Protein AF-A0A1M7UGS5-F1 (afdb_monomer_lite)

Radius of gyration: 29.12 Å; chains: 1; bounding box: 103×41×83 Å

Structure (mmCIF, N/CA/C/O backbone):
data_AF-A0A1M7UGS5-F1
#
_entry.id   AF-A0A1M7UGS5-F1
#
loop_
_atom_site.group_PDB
_atom_site.id
_atom_site.type_symbol
_atom_site.label_atom_id
_atom_site.label_alt_id
_atom_site.label_comp_id
_atom_site.label_asym_id
_atom_site.label_entity_id
_atom_site.label_seq_id
_atom_site.pdbx_PDB_ins_code
_atom_site.Cartn_x
_atom_site.Cartn_y
_atom_site.Cartn_z
_atom_site.occupancy
_atom_site.B_iso_or_equiv
_atom_site.auth_seq_id
_atom_site.auth_comp_id
_atom_site.auth_asym_id
_atom_site.auth_atom_id
_atom_site.pdbx_PDB_model_num
ATOM 1 N N . MET A 1 1 ? 68.287 21.663 -36.617 1.00 35.97 1 MET A N 1
ATOM 2 C CA . MET A 1 1 ? 67.373 22.695 -37.154 1.00 35.97 1 MET A CA 1
ATOM 3 C C . MET A 1 1 ? 66.455 21.992 -38.147 1.00 35.97 1 MET A C 1
ATOM 5 O O . MET A 1 1 ? 66.968 21.295 -39.010 1.00 35.97 1 MET A O 1
ATOM 9 N N . ARG A 1 2 ? 65.144 21.992 -37.873 1.00 36.09 2 ARG A N 1
ATOM 10 C CA . ARG A 1 2 ? 64.141 21.031 -38.378 1.00 36.09 2 ARG A CA 1
ATOM 11 C C . ARG A 1 2 ? 63.799 21.204 -39.863 1.00 36.09 2 ARG A C 1
ATOM 13 O O . ARG A 1 2 ? 63.823 22.311 -40.386 1.00 36.09 2 ARG A O 1
ATOM 20 N N . VAL A 1 3 ? 63.435 20.075 -40.469 1.00 32.16 3 VAL A N 1
ATOM 21 C CA . VAL A 1 3 ? 62.983 19.877 -41.852 1.00 32.16 3 VAL A CA 1
ATOM 22 C C . VAL A 1 3 ? 61.480 19.541 -41.843 1.00 32.16 3 VAL A C 1
ATOM 24 O O . VAL A 1 3 ? 60.997 18.960 -40.873 1.00 32.16 3 VAL A O 1
ATOM 27 N N . TRP A 1 4 ? 60.827 19.850 -42.968 1.00 38.66 4 TRP A N 1
ATOM 28 C CA . TRP A 1 4 ? 59.511 19.431 -43.482 1.00 38.66 4 TRP A CA 1
ATOM 29 C C . TRP A 1 4 ? 58.307 20.359 -43.251 1.00 38.66 4 TRP A C 1
ATOM 31 O O . TRP A 1 4 ? 57.683 20.419 -42.197 1.00 38.66 4 TRP A O 1
ATOM 41 N N . LEU A 1 5 ? 58.007 21.055 -44.352 1.00 30.53 5 LEU A N 1
ATOM 42 C CA . LEU A 1 5 ? 56.876 21.907 -44.685 1.00 30.53 5 LEU A CA 1
ATOM 43 C C . LEU A 1 5 ? 55.842 21.027 -45.410 1.00 30.53 5 LEU A C 1
ATOM 45 O O . LEU A 1 5 ? 56.188 20.417 -46.421 1.00 30.53 5 LEU A O 1
ATOM 49 N N . THR A 1 6 ? 54.603 20.949 -44.916 1.00 37.19 6 THR A N 1
ATOM 50 C CA . THR A 1 6 ? 53.503 20.268 -45.624 1.00 37.19 6 THR A CA 1
ATOM 51 C C . THR A 1 6 ? 52.467 21.300 -46.054 1.00 37.19 6 THR A C 1
ATOM 53 O O . THR A 1 6 ? 52.059 22.155 -45.270 1.00 37.19 6 THR A O 1
ATOM 56 N N . LEU A 1 7 ? 52.132 21.227 -47.339 1.00 30.08 7 LEU A N 1
ATOM 57 C CA . LEU A 1 7 ? 51.309 22.135 -48.127 1.00 30.08 7 LEU A CA 1
ATOM 58 C C . LEU A 1 7 ? 49.845 22.168 -47.654 1.00 30.08 7 LEU A C 1
ATOM 60 O O . LEU A 1 7 ? 49.205 21.128 -47.521 1.00 30.08 7 LEU A O 1
ATOM 64 N N . PHE A 1 8 ? 49.310 23.379 -47.508 1.00 31.73 8 PHE A N 1
ATOM 65 C CA . PHE A 1 8 ? 47.881 23.688 -47.537 1.00 31.73 8 PHE A CA 1
ATOM 66 C C . PHE A 1 8 ? 47.417 23.739 -49.001 1.00 31.73 8 PHE A C 1
ATOM 68 O O . PHE A 1 8 ? 47.972 24.514 -49.780 1.00 31.73 8 PHE A O 1
ATOM 75 N N . LEU A 1 9 ? 46.372 22.993 -49.369 1.00 26.53 9 LEU A N 1
ATOM 76 C CA . LEU A 1 9 ? 45.517 23.378 -50.493 1.00 26.53 9 LEU A CA 1
ATOM 77 C C . LEU A 1 9 ? 44.064 22.973 -50.225 1.00 26.53 9 LEU A C 1
ATOM 79 O O . LEU A 1 9 ? 43.695 21.803 -50.208 1.00 26.53 9 LEU A O 1
ATOM 83 N N . THR A 1 10 ? 43.266 24.004 -49.998 1.00 32.34 10 THR A N 1
ATOM 84 C CA . THR A 1 10 ? 41.811 24.048 -49.952 1.00 32.34 10 THR A CA 1
ATOM 85 C C . THR A 1 10 ? 41.226 23.736 -51.330 1.00 32.34 10 THR A C 1
ATOM 87 O O . THR A 1 10 ? 41.589 24.390 -52.306 1.00 32.34 10 THR A O 1
ATOM 90 N N . LEU A 1 11 ? 40.243 22.833 -51.404 1.00 27.19 11 LEU A N 1
ATOM 91 C CA . LEU A 1 11 ? 39.216 22.897 -52.442 1.00 27.19 11 LEU A CA 1
ATOM 92 C C . LEU A 1 11 ? 37.829 22.706 -51.821 1.00 27.19 11 LEU A C 1
ATOM 94 O O . LEU A 1 11 ? 37.540 21.708 -51.167 1.00 27.19 11 LEU A O 1
ATOM 98 N N . PHE A 1 12 ? 37.007 23.728 -52.036 1.00 31.53 12 PHE A N 1
ATOM 99 C CA . PHE A 1 12 ? 35.582 23.806 -51.756 1.00 31.53 12 PHE A CA 1
ATOM 100 C C . PHE A 1 12 ? 34.799 22.740 -52.536 1.00 31.53 12 PHE A C 1
ATOM 102 O O . PHE A 1 12 ? 34.887 22.693 -53.760 1.00 31.53 12 PHE A O 1
ATOM 109 N N . LEU A 1 13 ? 33.936 22.001 -51.838 1.00 30.27 13 LEU A N 1
ATOM 110 C CA . LEU A 1 13 ? 32.662 21.500 -52.360 1.00 30.27 13 LEU A CA 1
ATOM 111 C C . LEU A 1 13 ? 31.601 21.756 -51.282 1.00 30.27 13 LEU A C 1
ATOM 113 O O . LEU A 1 13 ? 31.477 21.019 -50.308 1.00 30.27 13 LEU A O 1
ATOM 117 N N . CYS A 1 14 ? 30.877 22.864 -51.438 1.00 33.75 14 CYS A N 1
ATOM 118 C CA . CYS A 1 14 ? 29.605 23.086 -50.762 1.00 33.75 14 CYS A CA 1
ATOM 119 C C . CYS A 1 14 ? 28.483 22.339 -51.495 1.00 33.75 14 CYS A C 1
ATOM 121 O O . CYS A 1 14 ? 28.562 22.109 -52.699 1.00 33.75 14 CYS A O 1
ATOM 123 N N . ALA A 1 15 ? 27.399 22.130 -50.748 1.00 35.03 15 ALA A N 1
ATOM 124 C CA . ALA A 1 15 ? 26.050 21.784 -51.194 1.00 35.03 15 ALA A CA 1
ATOM 125 C C . ALA A 1 15 ? 25.786 20.299 -51.467 1.00 35.03 15 ALA A C 1
ATOM 127 O O . ALA A 1 15 ? 25.582 19.843 -52.586 1.00 35.03 15 ALA A O 1
ATOM 128 N N . GLY A 1 16 ? 25.672 19.583 -50.355 1.00 28.98 16 GLY A N 1
ATOM 129 C CA . GLY A 1 16 ? 24.960 18.324 -50.252 1.00 28.98 16 GLY A CA 1
ATOM 130 C C . GLY A 1 16 ? 24.716 18.009 -48.786 1.00 28.98 16 GLY A C 1
ATOM 131 O O . GLY A 1 16 ? 25.157 16.971 -48.315 1.00 28.98 16 GLY A O 1
ATOM 132 N N . CYS A 1 17 ? 24.066 18.915 -48.042 1.00 33.31 17 CYS A N 1
ATOM 133 C CA . CYS A 1 17 ? 23.416 18.530 -46.792 1.00 33.31 17 CYS A CA 1
ATOM 134 C C . CYS A 1 17 ? 22.284 17.568 -47.168 1.00 33.31 17 CYS A C 1
ATOM 136 O O . CYS A 1 17 ? 21.127 17.963 -47.287 1.00 33.31 17 CYS A O 1
ATOM 138 N N . SER A 1 18 ? 22.622 16.306 -47.428 1.00 34.25 18 SER A N 1
ATOM 139 C CA . SER A 1 18 ? 21.673 15.228 -47.249 1.00 34.25 18 SER A CA 1
ATOM 140 C C . SER A 1 18 ? 21.280 15.306 -45.784 1.00 34.25 18 SER A C 1
ATOM 142 O O . SER A 1 18 ? 22.113 15.048 -44.912 1.00 34.25 18 SER A O 1
ATOM 144 N N . ASN A 1 19 ? 20.039 15.727 -45.527 1.00 35.12 19 ASN A N 1
ATOM 145 C CA . ASN A 1 19 ? 19.360 15.422 -44.276 1.00 35.12 19 ASN A CA 1
ATOM 146 C C . ASN A 1 19 ? 19.797 14.010 -43.868 1.00 35.12 19 ASN A C 1
ATOM 148 O O . ASN A 1 19 ? 19.685 13.120 -44.723 1.00 35.12 19 ASN A O 1
ATOM 152 N N . PRO A 1 20 ? 20.291 13.768 -42.637 1.00 41.91 20 PRO A N 1
ATOM 153 C CA . PRO A 1 20 ? 20.241 12.414 -42.123 1.00 41.91 20 PRO A CA 1
ATOM 154 C C . PRO A 1 20 ? 18.777 12.030 -42.282 1.00 41.91 20 PRO A C 1
ATOM 156 O O . PRO A 1 20 ? 17.896 12.672 -41.704 1.00 41.91 20 PRO A O 1
ATOM 159 N N . GLN A 1 21 ? 18.498 11.112 -43.213 1.00 33.91 21 GLN A N 1
ATOM 160 C CA . GLN A 1 21 ? 17.166 10.556 -43.305 1.00 33.91 21 GLN A CA 1
ATOM 161 C C . GLN A 1 21 ? 16.876 10.088 -41.895 1.00 33.91 21 GLN A C 1
ATOM 163 O O . GLN A 1 21 ? 17.685 9.347 -41.337 1.00 33.91 21 GLN A O 1
ATOM 168 N N . ILE A 1 22 ? 15.813 10.641 -41.311 1.00 39.97 22 ILE A N 1
ATOM 169 C CA . ILE A 1 22 ? 15.226 10.173 -40.067 1.00 39.97 22 ILE A CA 1
ATOM 170 C C . ILE A 1 22 ? 15.124 8.669 -40.273 1.00 39.97 22 ILE A C 1
ATOM 172 O O . ILE A 1 22 ? 14.330 8.210 -41.097 1.00 39.97 22 ILE A O 1
ATOM 176 N N . GLY A 1 23 ? 16.084 7.948 -39.689 1.00 38.50 23 GLY A N 1
ATOM 177 C CA . GLY A 1 23 ? 16.225 6.521 -39.890 1.00 38.50 23 GLY A CA 1
ATOM 178 C C . GLY A 1 23 ? 14.902 5.914 -39.481 1.00 38.50 23 GLY A C 1
ATOM 179 O O . GLY A 1 23 ? 14.303 6.390 -38.516 1.00 38.50 23 GLY A O 1
ATOM 180 N N . ASN A 1 24 ? 14.423 4.938 -40.252 1.00 40.56 24 ASN A N 1
ATOM 181 C CA . ASN A 1 24 ? 13.269 4.134 -39.869 1.00 40.56 24 ASN A CA 1
ATOM 182 C C . ASN A 1 24 ? 13.365 3.866 -38.365 1.00 40.56 24 ASN A C 1
ATOM 184 O O . ASN A 1 24 ? 14.339 3.247 -37.936 1.00 40.56 24 ASN A O 1
ATOM 188 N N . THR A 1 25 ? 12.425 4.415 -37.589 1.00 49.38 25 THR A N 1
ATOM 189 C CA . THR A 1 25 ? 12.368 4.225 -36.140 1.00 49.38 25 THR A CA 1
ATOM 190 C C . THR A 1 25 ? 12.469 2.731 -35.893 1.00 49.38 25 THR A C 1
ATOM 192 O O . THR A 1 25 ? 11.701 1.951 -36.469 1.00 49.38 25 THR A O 1
ATOM 195 N N . ALA A 1 26 ? 13.524 2.321 -35.191 1.00 60.03 26 ALA A N 1
ATOM 196 C CA . ALA A 1 26 ? 13.891 0.924 -35.070 1.00 60.03 26 ALA A CA 1
ATOM 197 C C . ALA A 1 26 ? 12.818 0.224 -34.236 1.00 60.03 26 ALA A C 1
ATOM 199 O O . ALA A 1 26 ? 12.821 0.271 -33.011 1.00 60.03 26 ALA A O 1
ATOM 200 N N . VAL A 1 27 ? 11.859 -0.396 -34.918 1.00 75.62 27 VAL A N 1
ATOM 201 C CA . VAL A 1 27 ? 10.827 -1.200 -34.271 1.00 75.62 27 VAL A CA 1
ATOM 202 C C . VAL A 1 27 ? 11.504 -2.442 -33.709 1.00 75.62 27 VAL A C 1
ATOM 204 O O . VAL A 1 27 ? 12.206 -3.138 -34.447 1.00 75.62 27 VAL A O 1
ATOM 207 N N . LEU A 1 28 ? 11.281 -2.732 -32.424 1.00 84.19 28 LEU A N 1
ATOM 208 C CA . LEU A 1 28 ? 11.739 -3.978 -31.810 1.00 84.19 28 LEU A CA 1
ATOM 209 C C . LEU A 1 28 ? 11.333 -5.181 -32.662 1.00 84.19 28 LEU A C 1
ATOM 211 O O . LEU A 1 28 ? 10.182 -5.282 -33.104 1.00 84.19 28 LEU A O 1
ATOM 215 N N . SER A 1 29 ? 12.268 -6.112 -32.850 1.00 88.25 29 SER A N 1
ATOM 216 C CA . SER A 1 29 ? 11.975 -7.372 -33.526 1.00 88.25 29 SER A CA 1
ATOM 217 C C . SER A 1 29 ? 10.934 -8.179 -32.739 1.00 88.25 29 SER A C 1
ATOM 219 O O . SER A 1 29 ? 10.808 -8.022 -31.525 1.00 88.25 29 SER A O 1
ATOM 221 N N . GLN A 1 30 ? 10.197 -9.075 -33.404 1.00 88.56 30 GLN A N 1
ATOM 222 C CA . GLN A 1 30 ? 9.242 -9.946 -32.703 1.00 88.56 30 GLN A CA 1
ATOM 223 C C . GLN A 1 30 ? 9.935 -10.786 -31.617 1.00 88.56 30 GLN A C 1
ATOM 225 O O . GLN A 1 30 ? 9.411 -10.920 -30.520 1.00 88.56 30 GLN A O 1
ATOM 230 N N . ALA A 1 31 ? 11.148 -11.278 -31.889 1.00 89.19 31 ALA A N 1
ATOM 231 C CA . ALA A 1 31 ? 11.927 -12.043 -30.918 1.00 89.19 31 ALA A CA 1
ATOM 232 C C . ALA A 1 31 ? 12.285 -11.215 -29.672 1.00 89.19 31 ALA A C 1
ATOM 234 O O . ALA A 1 31 ? 12.224 -11.724 -28.556 1.00 89.19 31 ALA A O 1
ATOM 235 N N . ASP A 1 32 ? 12.616 -9.932 -29.847 1.00 88.62 32 ASP A N 1
ATOM 236 C CA . ASP A 1 32 ? 12.879 -9.027 -28.726 1.00 88.62 32 ASP A CA 1
ATOM 237 C C . ASP A 1 32 ? 11.621 -8.755 -27.898 1.00 88.62 32 ASP A C 1
ATOM 239 O O . ASP A 1 32 ? 11.697 -8.702 -26.670 1.00 88.62 32 ASP A O 1
ATOM 243 N N . GLN A 1 33 ? 10.472 -8.601 -28.563 1.00 90.00 33 GLN A N 1
ATOM 244 C CA . GLN A 1 33 ? 9.177 -8.429 -27.903 1.00 90.00 33 GLN A CA 1
ATOM 245 C C . GLN A 1 33 ? 8.807 -9.668 -27.078 1.00 90.00 33 GLN A C 1
ATOM 247 O O . GLN A 1 33 ? 8.430 -9.536 -25.914 1.00 90.00 33 GLN A O 1
ATOM 252 N N . ASP A 1 34 ? 8.979 -10.863 -27.645 1.00 91.88 34 ASP A N 1
ATOM 253 C CA . ASP A 1 34 ? 8.707 -12.132 -26.966 1.00 91.88 34 ASP A CA 1
ATOM 254 C C . ASP A 1 34 ? 9.639 -12.325 -25.756 1.00 91.88 34 ASP A C 1
ATOM 256 O O . ASP A 1 34 ? 9.193 -12.723 -24.679 1.00 91.88 34 ASP A O 1
ATOM 260 N N . ALA A 1 35 ? 10.923 -11.969 -25.894 1.00 91.19 35 ALA A N 1
ATOM 261 C CA . ALA A 1 35 ? 11.885 -12.015 -24.796 1.00 91.19 35 ALA A CA 1
ATOM 262 C C . ALA A 1 35 ? 11.522 -11.048 -23.654 1.00 91.19 35 ALA A C 1
ATOM 264 O O . ALA A 1 35 ? 11.643 -11.409 -22.485 1.00 91.19 35 ALA A O 1
ATOM 265 N N . ALA A 1 36 ? 11.051 -9.835 -23.968 1.00 90.69 36 ALA A N 1
ATOM 266 C CA . ALA A 1 36 ? 10.596 -8.880 -22.955 1.00 90.69 36 ALA A CA 1
ATOM 267 C C . ALA A 1 36 ? 9.347 -9.389 -22.215 1.00 90.69 36 ALA A C 1
ATOM 269 O O . ALA A 1 36 ? 9.261 -9.287 -20.990 1.00 90.69 36 ALA A O 1
ATOM 270 N N . VAL A 1 37 ? 8.397 -9.983 -22.947 1.00 92.38 37 VAL A N 1
ATOM 271 C CA . VAL A 1 37 ? 7.199 -10.612 -22.371 1.00 92.38 37 VAL A CA 1
ATOM 272 C C . VAL A 1 37 ? 7.568 -11.752 -21.420 1.00 92.38 37 VAL A C 1
ATOM 274 O O . VAL A 1 37 ? 6.974 -11.864 -20.347 1.00 92.38 37 VAL A O 1
ATOM 277 N 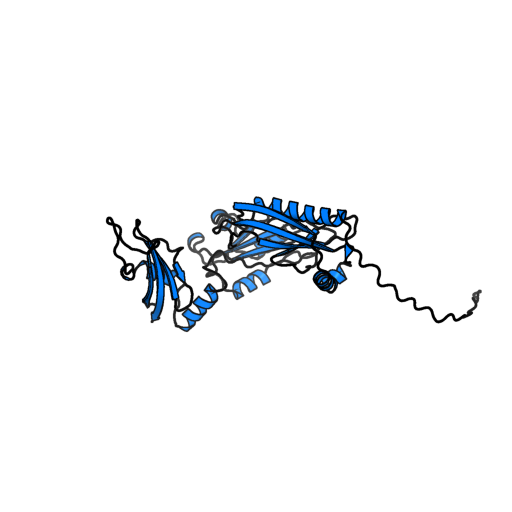N . GLU A 1 38 ? 8.555 -12.574 -21.775 1.00 92.50 38 GLU A N 1
ATOM 278 C CA . GLU A 1 38 ? 8.996 -13.687 -20.932 1.00 92.50 38 GLU A CA 1
ATOM 279 C C . GLU A 1 38 ? 9.625 -13.211 -19.613 1.00 92.50 38 GLU A C 1
ATOM 281 O O . GLU A 1 38 ? 9.338 -13.781 -18.560 1.00 92.50 38 GLU A O 1
ATOM 286 N N . VAL A 1 39 ? 10.394 -12.116 -19.628 1.00 89.56 39 VAL A N 1
ATOM 287 C CA . VAL A 1 39 ? 10.927 -11.511 -18.393 1.00 89.56 39 VAL A CA 1
ATOM 288 C C . VAL A 1 39 ? 9.797 -11.074 -17.454 1.00 89.56 39 VAL A C 1
ATOM 290 O O . VAL A 1 39 ? 9.830 -11.385 -16.262 1.00 89.56 39 VAL A O 1
ATOM 293 N N . VAL A 1 40 ? 8.754 -10.420 -17.978 1.00 89.19 40 VAL A N 1
ATOM 294 C CA . VAL A 1 40 ? 7.588 -10.018 -17.167 1.00 89.19 40 VAL A CA 1
ATOM 295 C C . VAL A 1 40 ? 6.812 -11.228 -16.651 1.00 89.19 40 VAL A C 1
ATOM 297 O O . VAL A 1 40 ? 6.369 -11.228 -15.502 1.00 89.19 40 VAL A O 1
ATOM 300 N N . ARG A 1 41 ? 6.672 -12.287 -17.456 1.00 92.12 41 ARG A N 1
ATOM 301 C CA . ARG A 1 41 ? 6.029 -13.533 -17.020 1.00 92.12 41 ARG A CA 1
ATOM 302 C C . ARG A 1 41 ? 6.745 -14.128 -15.813 1.00 92.12 41 ARG A C 1
ATOM 304 O O . ARG A 1 41 ? 6.094 -14.420 -14.816 1.00 92.12 41 ARG A O 1
ATOM 311 N N . GLN A 1 42 ? 8.065 -14.282 -15.888 1.00 88.06 42 GLN A N 1
ATOM 312 C CA . GLN A 1 42 ? 8.863 -14.850 -14.799 1.00 88.06 42 GLN A CA 1
ATOM 313 C C . GLN A 1 42 ? 8.781 -14.000 -13.530 1.00 88.06 42 GLN A C 1
ATOM 315 O O . GLN A 1 42 ? 8.650 -14.544 -12.432 1.00 88.06 42 GLN A O 1
ATOM 320 N N . TYR A 1 43 ? 8.791 -12.675 -13.684 1.00 86.56 43 TYR A N 1
ATOM 321 C CA . TYR A 1 43 ? 8.594 -11.746 -12.578 1.00 86.56 43 TYR A CA 1
ATOM 322 C C . TYR A 1 43 ? 7.241 -11.964 -11.877 1.00 86.56 43 TYR A C 1
ATOM 324 O O . TYR A 1 43 ? 7.206 -12.193 -10.667 1.00 86.56 43 TYR A O 1
ATOM 332 N N . LEU A 1 44 ? 6.137 -11.978 -12.635 1.00 86.56 44 LEU A N 1
ATOM 333 C CA . LEU A 1 44 ? 4.783 -12.178 -12.103 1.00 86.56 44 LEU A CA 1
ATOM 334 C C . LEU A 1 44 ? 4.585 -13.572 -11.487 1.00 86.56 44 LEU A C 1
ATOM 336 O O . LEU A 1 44 ? 3.977 -13.696 -10.428 1.00 86.56 44 LEU A O 1
ATOM 340 N N . GLU A 1 45 ? 5.130 -14.628 -12.096 1.00 85.56 45 GLU A N 1
ATOM 341 C CA . GLU A 1 45 ? 5.126 -15.975 -11.504 1.00 85.56 45 GLU A CA 1
ATOM 342 C C . GLU A 1 45 ? 5.870 -16.000 -10.164 1.00 85.56 45 GLU A C 1
ATOM 344 O O . GLU A 1 45 ? 5.424 -16.626 -9.204 1.00 85.56 45 GLU A O 1
ATOM 349 N N . GLY A 1 46 ? 6.967 -15.248 -10.059 1.00 81.00 46 GLY A N 1
ATOM 350 C CA . GLY A 1 46 ? 7.683 -15.054 -8.808 1.00 81.00 46 GLY A CA 1
ATOM 351 C C . GLY A 1 46 ? 6.840 -14.388 -7.716 1.00 81.00 46 GLY A C 1
ATOM 352 O O . GLY A 1 46 ? 7.060 -14.693 -6.543 1.00 81.00 46 GLY A O 1
ATOM 353 N N . MET A 1 47 ? 5.892 -13.517 -8.074 1.00 79.31 47 MET A N 1
ATOM 354 C CA . MET A 1 47 ? 5.017 -12.819 -7.123 1.00 79.31 47 MET A CA 1
ATOM 355 C C . MET A 1 47 ? 3.923 -13.710 -6.529 1.00 79.31 47 MET A C 1
ATOM 357 O O . MET A 1 47 ? 3.438 -13.404 -5.447 1.00 79.31 47 MET A O 1
ATOM 361 N N . LYS A 1 48 ? 3.549 -14.821 -7.180 1.00 77.94 48 LYS A N 1
ATOM 362 C CA . LYS A 1 48 ? 2.506 -15.742 -6.675 1.00 77.94 48 LYS A CA 1
ATOM 363 C C . LYS A 1 48 ? 2.777 -16.276 -5.272 1.00 77.94 48 LYS A C 1
ATOM 365 O O . LYS A 1 48 ? 1.844 -16.638 -4.570 1.00 77.94 48 LYS A O 1
ATOM 370 N N . ASN A 1 49 ? 4.048 -16.346 -4.893 1.00 70.31 49 ASN A N 1
ATOM 371 C CA . ASN A 1 49 ? 4.486 -16.889 -3.612 1.00 70.31 49 ASN A CA 1
ATOM 372 C C . ASN A 1 49 ? 4.842 -15.791 -2.597 1.00 70.31 49 ASN A C 1
ATOM 374 O O . ASN A 1 49 ? 5.536 -16.070 -1.623 1.00 70.31 49 ASN A O 1
ATOM 378 N N . ASP A 1 50 ? 4.446 -14.542 -2.848 1.00 71.94 50 ASP A N 1
ATOM 379 C CA . ASP A 1 50 ? 4.934 -13.371 -2.122 1.00 71.94 50 ASP A CA 1
ATOM 380 C C . ASP A 1 50 ? 3.838 -12.291 -1.982 1.00 71.94 50 ASP A C 1
ATOM 382 O O . ASP A 1 50 ? 2.766 -12.402 -2.572 1.00 71.94 50 ASP A O 1
ATOM 386 N N . PHE A 1 51 ? 4.069 -11.243 -1.184 1.00 64.19 51 PHE A N 1
ATOM 387 C CA . PHE A 1 51 ? 3.180 -10.066 -1.066 1.00 64.19 51 PHE A CA 1
ATOM 388 C C . PHE A 1 51 ? 1.731 -10.327 -0.622 1.00 64.19 51 PHE A C 1
ATOM 390 O O . PHE A 1 51 ? 0.827 -9.572 -0.973 1.00 64.19 51 PHE A O 1
ATOM 397 N N . GLY A 1 52 ? 1.479 -11.393 0.143 1.00 68.44 52 GLY A N 1
ATOM 398 C CA . GLY A 1 52 ? 0.112 -11.716 0.565 1.00 68.44 52 GLY A CA 1
ATOM 399 C C . GLY A 1 52 ? -0.808 -12.050 -0.615 1.00 68.44 52 GLY A C 1
ATOM 400 O O . GLY A 1 52 ? -2.020 -11.981 -0.473 1.00 68.44 52 GLY A O 1
ATOM 401 N N . VAL A 1 53 ? -0.264 -12.400 -1.783 1.00 79.25 53 VAL A N 1
ATOM 402 C CA . VAL A 1 53 ? -1.050 -12.862 -2.929 1.00 79.25 53 VAL A CA 1
ATOM 403 C C . VAL A 1 53 ? -1.645 -14.231 -2.592 1.00 79.25 53 VAL A C 1
ATOM 405 O O . VAL A 1 53 ? -0.920 -15.198 -2.380 1.00 79.25 53 VAL A O 1
ATOM 408 N N . ILE A 1 54 ? -2.973 -14.315 -2.543 1.00 84.00 54 ILE A N 1
ATOM 409 C CA . ILE A 1 54 ? -3.721 -15.572 -2.407 1.00 84.00 54 ILE A CA 1
ATOM 410 C C . ILE A 1 54 ? -3.748 -16.293 -3.755 1.00 84.00 54 ILE A C 1
ATOM 412 O O . ILE A 1 54 ? -3.522 -17.500 -3.836 1.00 84.00 54 ILE A O 1
ATOM 416 N N . SER A 1 55 ? -4.004 -15.544 -4.828 1.00 88.69 55 SER A N 1
ATOM 417 C CA . SER A 1 55 ? -3.973 -16.060 -6.192 1.00 88.69 55 SER A CA 1
ATOM 418 C C . SER A 1 55 ? -3.612 -14.963 -7.180 1.00 88.69 55 SER A C 1
ATOM 420 O O . SER A 1 55 ? -4.074 -13.831 -7.049 1.00 88.69 55 SER A O 1
ATOM 422 N N . LEU A 1 56 ? -2.849 -15.320 -8.209 1.00 88.56 56 LEU A N 1
ATOM 423 C CA . LEU A 1 56 ? -2.570 -14.459 -9.352 1.00 88.56 56 LEU A CA 1
ATOM 424 C C . LEU A 1 56 ? -2.805 -15.255 -10.632 1.00 88.56 56 LEU A C 1
ATOM 426 O O . LEU A 1 56 ? -2.166 -16.284 -10.860 1.00 88.56 56 LEU A O 1
ATOM 430 N N . GLU A 1 57 ? -3.694 -14.761 -11.477 1.00 92.12 57 GLU A N 1
ATOM 431 C CA . GLU A 1 57 ? -3.947 -15.289 -12.810 1.00 92.12 57 GLU A CA 1
ATOM 432 C C . GLU A 1 57 ? -3.484 -14.263 -13.839 1.00 92.12 57 GLU A C 1
ATOM 434 O O . GLU A 1 57 ? -3.904 -13.108 -13.822 1.00 92.12 57 GLU A O 1
ATOM 439 N N . ILE A 1 58 ? -2.592 -14.678 -14.736 1.00 92.19 58 ILE A N 1
ATOM 440 C CA . ILE A 1 58 ? -2.110 -13.833 -15.828 1.00 92.19 58 ILE A CA 1
ATOM 441 C C . ILE A 1 58 ? -3.029 -14.071 -17.030 1.00 92.19 58 ILE A C 1
ATOM 443 O O . ILE A 1 58 ? -2.846 -15.044 -17.761 1.00 92.19 58 ILE A O 1
ATOM 447 N N . ASN A 1 59 ? -3.996 -13.178 -17.246 1.00 90.25 59 ASN A N 1
ATOM 448 C CA . ASN A 1 59 ? -4.974 -13.295 -18.333 1.00 90.25 59 ASN A CA 1
ATOM 449 C C . ASN A 1 59 ? -4.315 -13.045 -19.693 1.00 90.25 59 ASN A C 1
ATOM 451 O O . ASN A 1 59 ? -4.589 -13.739 -20.671 1.00 90.25 59 ASN A O 1
ATOM 455 N N . SER A 1 60 ? -3.435 -12.041 -19.767 1.00 92.62 60 SER A N 1
ATOM 456 C CA . SER A 1 60 ? -2.661 -11.760 -20.977 1.00 92.62 60 SER A CA 1
ATOM 457 C C . SER A 1 60 ? -1.371 -11.002 -20.677 1.00 92.62 60 SER A C 1
ATOM 459 O O . SER A 1 60 ? -1.294 -10.230 -19.720 1.00 92.62 60 SER A O 1
ATOM 461 N N . LEU A 1 61 ? -0.372 -11.215 -21.533 1.00 93.00 61 LEU A N 1
ATOM 462 C CA . LEU A 1 61 ? 0.865 -10.446 -21.591 1.00 93.00 61 LEU A CA 1
ATOM 463 C C . LEU A 1 61 ? 1.151 -10.109 -23.045 1.00 93.00 61 LEU A C 1
ATOM 465 O O . LEU A 1 61 ? 1.114 -10.994 -23.900 1.00 93.00 61 LEU A O 1
ATOM 469 N N . GLN A 1 62 ? 1.457 -8.848 -23.319 1.00 93.50 62 GLN A N 1
ATOM 470 C CA . GLN A 1 62 ? 1.788 -8.406 -24.667 1.00 93.50 62 GLN A CA 1
ATOM 471 C C . GLN A 1 62 ? 2.790 -7.261 -24.637 1.00 93.50 62 GLN A C 1
ATOM 473 O O . GLN A 1 62 ? 2.686 -6.356 -23.808 1.00 93.50 62 GLN A O 1
ATOM 478 N N . ALA A 1 63 ? 3.728 -7.267 -25.581 1.00 92.56 63 ALA A N 1
ATOM 479 C CA . ALA A 1 63 ? 4.489 -6.068 -25.882 1.00 92.56 63 ALA A CA 1
ATOM 480 C C . ALA A 1 63 ? 3.527 -4.996 -26.420 1.00 92.56 63 ALA A C 1
ATOM 482 O O . ALA A 1 63 ? 2.668 -5.271 -27.261 1.00 92.56 63 ALA A O 1
ATOM 483 N N . VAL A 1 64 ? 3.642 -3.776 -25.909 1.00 91.06 64 VAL A N 1
ATOM 484 C CA . VAL A 1 64 ? 2.797 -2.646 -26.299 1.00 91.06 64 VAL A CA 1
ATOM 485 C C . VAL A 1 64 ? 3.676 -1.602 -26.961 1.00 91.06 64 VAL A C 1
ATOM 487 O O . VAL A 1 64 ? 4.751 -1.275 -26.470 1.00 91.06 64 VAL A O 1
ATOM 490 N N . ARG A 1 65 ? 3.210 -1.035 -28.073 1.00 90.06 65 ARG A N 1
ATOM 491 C CA . ARG A 1 65 ? 3.868 0.119 -28.682 1.00 90.06 65 ARG A CA 1
ATOM 492 C C . ARG A 1 65 ? 3.162 1.400 -28.258 1.00 90.06 65 ARG A C 1
ATOM 494 O O . ARG A 1 65 ? 1.971 1.562 -28.511 1.00 90.06 65 ARG A O 1
ATOM 501 N N . ASN A 1 66 ? 3.906 2.307 -27.635 1.00 89.56 66 ASN A N 1
ATOM 502 C CA . ASN A 1 66 ? 3.448 3.651 -27.302 1.00 89.56 66 ASN A CA 1
ATOM 503 C C . ASN A 1 66 ? 4.587 4.645 -27.550 1.00 89.56 66 ASN A C 1
ATOM 505 O O . ASN A 1 66 ? 5.394 4.914 -26.661 1.00 89.56 66 ASN A O 1
ATOM 509 N N . ASP A 1 67 ? 4.652 5.169 -28.775 1.00 91.56 67 ASP A N 1
ATOM 510 C CA . ASP A 1 67 ? 5.753 6.031 -29.216 1.00 91.56 67 ASP A CA 1
ATOM 511 C C . ASP A 1 67 ? 5.860 7.296 -28.357 1.00 91.56 67 ASP A C 1
ATOM 513 O O . ASP A 1 67 ? 6.958 7.693 -27.983 1.00 91.56 67 ASP A O 1
ATOM 517 N N . GLN A 1 68 ? 4.728 7.891 -27.966 1.00 87.94 68 GLN A N 1
ATOM 518 C CA . GLN A 1 68 ? 4.720 9.071 -27.100 1.00 87.94 68 GLN A CA 1
ATOM 519 C C . GLN A 1 68 ? 5.374 8.775 -25.745 1.00 87.94 68 GLN A C 1
ATOM 521 O O . GLN A 1 68 ? 6.186 9.569 -25.273 1.00 87.94 68 GLN A O 1
ATOM 526 N N . HIS A 1 69 ? 5.052 7.629 -25.138 1.00 88.19 69 HIS A N 1
ATOM 527 C CA . HIS A 1 69 ? 5.631 7.219 -23.858 1.00 88.19 69 HIS A CA 1
ATOM 528 C C . HIS A 1 69 ? 7.126 6.917 -23.974 1.00 88.19 69 HIS A C 1
ATOM 530 O O . HIS A 1 69 ? 7.914 7.357 -23.140 1.00 88.19 69 HIS A O 1
ATOM 536 N N . ILE A 1 70 ? 7.534 6.233 -25.046 1.00 91.31 70 ILE A N 1
ATOM 537 C CA . ILE A 1 70 ? 8.949 5.970 -25.336 1.00 91.31 70 ILE A CA 1
ATOM 538 C C . ILE A 1 70 ? 9.720 7.286 -25.492 1.00 91.31 70 ILE A C 1
ATOM 540 O O . ILE A 1 70 ? 10.788 7.434 -24.906 1.00 91.31 70 ILE A O 1
ATOM 544 N N . GLN A 1 71 ? 9.175 8.274 -26.208 1.00 91.50 71 GLN A N 1
ATOM 545 C CA . GLN A 1 71 ? 9.819 9.585 -26.340 1.00 91.50 71 GLN A CA 1
ATOM 546 C C . GLN A 1 71 ? 9.915 10.322 -24.999 1.00 91.50 71 GLN A C 1
ATOM 548 O O . GLN A 1 71 ? 10.936 10.951 -24.717 1.00 91.50 71 GLN A O 1
ATOM 553 N N . THR A 1 72 ? 8.895 10.217 -24.142 1.00 88.06 72 THR A N 1
ATOM 554 C CA . THR A 1 72 ? 8.952 10.752 -22.774 1.00 88.06 72 THR A CA 1
ATOM 555 C C . THR A 1 72 ? 10.070 10.097 -21.961 1.00 88.06 72 THR A C 1
ATOM 557 O O . THR A 1 72 ? 10.828 10.809 -21.305 1.00 88.06 72 THR A O 1
ATOM 560 N N . ILE A 1 73 ? 10.224 8.772 -22.045 1.00 88.12 73 ILE A N 1
ATOM 561 C CA . ILE A 1 73 ? 11.318 8.039 -21.393 1.00 88.12 73 ILE A CA 1
ATOM 562 C C . ILE A 1 73 ? 12.676 8.511 -21.918 1.00 88.12 73 ILE A C 1
ATOM 564 O O . ILE A 1 73 ? 13.534 8.894 -21.126 1.00 88.12 73 ILE A O 1
ATOM 568 N N . LEU A 1 74 ? 12.862 8.517 -23.240 1.00 92.81 74 LEU A N 1
ATOM 569 C CA . LEU A 1 74 ? 14.124 8.883 -23.893 1.00 92.81 74 LEU A CA 1
ATOM 570 C C . LEU A 1 74 ? 14.541 10.333 -23.619 1.00 92.81 74 LEU A C 1
ATOM 572 O O . LEU A 1 74 ? 15.727 10.645 -23.647 1.00 92.81 74 LEU A O 1
ATOM 576 N N . SER A 1 75 ? 13.580 11.210 -23.325 1.00 90.69 75 SER A N 1
ATOM 577 C CA . SER A 1 75 ? 13.842 12.609 -22.968 1.00 90.69 75 SER A CA 1
ATOM 578 C C . SER A 1 75 ? 14.265 12.803 -21.505 1.00 90.69 75 SER A C 1
ATOM 580 O O . SER A 1 75 ? 14.601 13.922 -21.119 1.00 90.69 75 SER A O 1
ATOM 582 N N . SER A 1 76 ? 14.221 11.758 -20.672 1.00 87.56 76 SER A N 1
ATOM 583 C CA . SER A 1 76 ? 14.623 11.846 -19.264 1.00 87.56 76 SER A CA 1
ATOM 584 C C . SER A 1 76 ? 16.147 11.902 -19.101 1.00 87.56 76 SER A C 1
ATOM 586 O O . SER A 1 76 ? 16.893 11.273 -19.850 1.00 87.56 76 SER A O 1
ATOM 588 N N . GLU A 1 77 ? 16.621 12.612 -18.073 1.00 83.44 77 GLU A N 1
ATOM 589 C CA . GLU A 1 77 ? 18.053 12.688 -17.735 1.00 83.44 77 GLU A CA 1
ATOM 590 C C . GLU A 1 77 ? 18.662 11.299 -17.478 1.00 83.44 77 GLU A C 1
ATOM 592 O O . GLU A 1 77 ? 19.782 11.020 -17.908 1.00 83.44 77 GLU A O 1
ATOM 597 N N . ALA A 1 78 ? 17.894 10.401 -16.851 1.00 80.50 78 ALA A N 1
ATOM 598 C CA . ALA A 1 78 ? 18.283 9.014 -16.616 1.00 80.50 78 ALA A CA 1
ATOM 599 C C . ALA A 1 78 ? 18.549 8.264 -17.929 1.00 80.50 78 ALA A C 1
ATOM 601 O O . ALA A 1 78 ? 19.621 7.687 -18.106 1.00 80.50 78 ALA A O 1
ATOM 602 N N . ALA A 1 79 ? 17.612 8.327 -18.882 1.00 86.75 79 ALA A N 1
ATOM 603 C CA . ALA A 1 79 ? 17.753 7.663 -20.175 1.00 86.75 79 ALA A CA 1
ATOM 604 C C . ALA A 1 79 ? 18.928 8.217 -20.993 1.00 86.75 79 ALA A C 1
ATOM 606 O O . ALA A 1 79 ? 19.659 7.441 -21.613 1.00 86.75 79 ALA A O 1
ATOM 607 N N . VAL A 1 80 ? 19.145 9.539 -20.951 1.00 88.94 80 VAL A N 1
ATOM 608 C CA . VAL A 1 80 ? 20.303 10.193 -21.583 1.00 88.94 80 VAL A CA 1
ATOM 609 C C . VAL A 1 80 ? 21.609 9.700 -20.959 1.00 88.94 80 VAL A C 1
ATOM 611 O O . VAL A 1 80 ? 22.532 9.336 -21.684 1.00 88.94 80 VAL A O 1
ATOM 614 N N . THR A 1 81 ? 21.672 9.633 -19.628 1.00 83.62 81 THR A N 1
ATOM 615 C CA . THR A 1 81 ? 22.852 9.163 -18.883 1.00 83.62 81 THR A CA 1
ATOM 616 C C . THR A 1 81 ? 23.169 7.698 -19.187 1.00 83.62 81 THR A C 1
ATOM 618 O O . THR A 1 81 ? 24.328 7.340 -19.370 1.00 83.62 81 THR A O 1
ATOM 621 N N . MET A 1 82 ? 22.139 6.859 -19.311 1.00 83.81 82 MET A N 1
ATOM 622 C CA . MET A 1 82 ? 22.258 5.432 -19.626 1.00 83.81 82 MET A CA 1
ATOM 623 C C . MET A 1 82 ? 22.507 5.147 -21.120 1.00 83.81 82 MET A C 1
ATOM 625 O O . MET A 1 82 ? 22.697 3.992 -21.501 1.00 83.81 82 MET A O 1
ATOM 629 N N . GLY A 1 83 ? 22.474 6.163 -21.991 1.00 92.69 83 GLY A N 1
ATOM 630 C CA . GLY A 1 83 ? 22.599 5.971 -23.439 1.00 92.69 83 GLY A CA 1
ATOM 631 C C . GLY A 1 83 ? 21.502 5.065 -24.013 1.00 92.69 83 GLY A C 1
ATOM 632 O O . GLY A 1 83 ? 21.783 4.203 -24.861 1.00 92.69 83 GLY A O 1
ATOM 633 N N . LEU A 1 84 ? 20.270 5.215 -23.509 1.00 92.69 84 LEU A N 1
ATOM 634 C CA . LEU A 1 84 ? 19.113 4.473 -24.001 1.00 92.69 84 LEU A CA 1
ATOM 635 C C . LEU A 1 84 ? 18.686 4.978 -25.382 1.00 92.69 84 LEU A C 1
ATOM 637 O O . LEU A 1 84 ? 18.729 6.166 -25.693 1.00 92.69 84 LEU A O 1
ATOM 641 N N . THR A 1 85 ? 18.242 4.033 -26.197 1.00 94.81 85 THR A N 1
ATOM 642 C CA . THR A 1 85 ? 17.687 4.223 -27.538 1.00 94.81 85 THR A CA 1
ATOM 643 C C . THR A 1 85 ? 16.374 3.441 -27.639 1.00 94.81 85 THR A C 1
ATOM 645 O O . THR A 1 85 ? 16.053 2.653 -26.746 1.00 94.81 85 THR A O 1
ATOM 648 N N . GLU A 1 86 ? 15.578 3.664 -28.688 1.00 93.75 86 GLU A N 1
ATOM 649 C CA . GLU A 1 86 ? 14.260 3.021 -28.844 1.00 93.75 86 GLU A CA 1
ATOM 650 C C . GLU A 1 86 ? 14.366 1.484 -28.815 1.00 93.75 86 GLU A C 1
ATOM 652 O O . GLU A 1 86 ? 13.594 0.823 -28.130 1.00 93.75 86 GLU A O 1
ATOM 657 N N . GLU A 1 87 ? 15.394 0.904 -29.440 1.00 93.94 87 GLU A N 1
ATOM 658 C CA . GLU A 1 87 ? 15.640 -0.544 -29.471 1.00 93.94 87 GLU A CA 1
ATOM 659 C C . GLU A 1 87 ? 16.120 -1.150 -28.136 1.00 93.94 87 GLU A C 1
ATOM 661 O O . GLU A 1 87 ? 16.225 -2.378 -27.990 1.00 93.94 87 GLU A O 1
ATOM 666 N N . LYS A 1 88 ? 16.427 -0.291 -27.159 1.00 95.06 88 LYS A N 1
ATOM 667 C CA . LYS A 1 88 ? 16.836 -0.653 -25.797 1.00 95.06 88 LYS A CA 1
ATOM 668 C C . LYS A 1 88 ? 15.718 -0.482 -24.774 1.00 95.06 88 LYS A C 1
ATOM 670 O O . LYS A 1 88 ? 15.966 -0.698 -23.590 1.00 95.06 88 LYS A O 1
ATOM 675 N N . ILE A 1 89 ? 14.514 -0.111 -25.208 1.00 94.06 89 ILE A N 1
ATOM 676 C CA . ILE A 1 89 ? 13.335 0.048 -24.356 1.00 94.06 89 ILE A CA 1
ATOM 677 C C . ILE A 1 89 ? 12.235 -0.871 -24.876 1.00 94.06 89 ILE A C 1
ATOM 679 O O . ILE A 1 89 ? 11.897 -0.831 -26.054 1.00 94.06 89 ILE A O 1
ATOM 683 N N . ALA A 1 90 ? 11.634 -1.660 -23.991 1.00 95.12 90 ALA A N 1
ATOM 684 C CA . ALA A 1 90 ? 10.423 -2.415 -24.286 1.00 95.12 90 ALA A CA 1
ATOM 685 C C . ALA A 1 90 ? 9.324 -2.041 -23.294 1.00 95.12 90 ALA A C 1
ATOM 687 O O . ALA A 1 90 ? 9.580 -1.848 -22.108 1.00 95.12 90 ALA A O 1
ATOM 688 N N . LEU A 1 91 ? 8.088 -1.956 -23.780 1.00 93.88 91 LEU A N 1
ATOM 689 C CA . LEU A 1 91 ? 6.914 -1.793 -22.932 1.00 93.88 91 LEU A CA 1
ATOM 690 C C . LEU A 1 91 ? 6.102 -3.078 -22.998 1.00 93.88 91 LEU A C 1
ATOM 692 O O . LEU A 1 91 ? 5.810 -3.572 -24.087 1.00 93.88 91 LEU A O 1
ATOM 696 N N . VAL A 1 92 ? 5.725 -3.612 -21.844 1.00 93.94 92 VAL A N 1
ATOM 697 C CA . VAL A 1 92 ? 4.906 -4.822 -21.751 1.00 93.94 92 VAL A CA 1
ATOM 698 C C . VAL A 1 92 ? 3.683 -4.509 -20.906 1.00 93.94 92 VAL A C 1
ATOM 700 O O . VAL A 1 92 ? 3.796 -4.001 -19.797 1.00 93.94 92 VAL A O 1
ATOM 703 N N . GLY A 1 93 ? 2.501 -4.788 -21.443 1.00 90.56 93 GLY A N 1
ATOM 704 C CA . GLY A 1 93 ? 1.244 -4.711 -20.713 1.00 90.56 93 GLY A CA 1
ATOM 705 C C . GLY A 1 93 ? 0.859 -6.086 -20.187 1.00 90.56 93 GLY A C 1
ATOM 706 O O . GLY A 1 93 ? 0.896 -7.065 -20.937 1.00 90.56 93 GLY A O 1
ATOM 707 N N . ALA A 1 94 ? 0.463 -6.148 -18.921 1.00 91.94 94 ALA A N 1
ATOM 708 C CA . ALA A 1 94 ? -0.118 -7.322 -18.291 1.00 91.94 94 ALA A CA 1
ATOM 709 C C . ALA A 1 94 ? -1.565 -7.037 -17.893 1.00 91.94 94 ALA A C 1
ATOM 711 O O . ALA A 1 94 ? -1.842 -6.008 -17.280 1.00 91.94 94 ALA A O 1
ATOM 712 N N . TYR A 1 95 ? -2.465 -7.965 -18.204 1.00 88.38 95 TYR A N 1
ATOM 713 C CA . TYR A 1 95 ? -3.796 -8.011 -17.606 1.00 88.38 95 TYR A CA 1
ATOM 714 C C . TYR A 1 95 ? -3.867 -9.226 -16.699 1.00 88.38 95 TYR A C 1
ATOM 716 O O . TYR A 1 95 ? -3.558 -10.337 -17.139 1.00 88.38 95 TYR A O 1
ATOM 724 N N . LEU A 1 96 ? -4.260 -9.012 -15.449 1.00 91.69 96 LEU A N 1
ATOM 725 C CA . LEU A 1 96 ? -4.240 -10.046 -14.426 1.00 91.69 96 LEU A CA 1
ATOM 726 C C . LEU A 1 96 ? -5.453 -9.976 -13.502 1.00 91.69 96 LEU A C 1
ATOM 728 O O . LEU A 1 96 ? -6.021 -8.908 -13.282 1.00 91.69 96 LEU A O 1
ATOM 732 N N . ASN A 1 97 ? -5.822 -11.126 -12.947 1.00 89.50 97 ASN A N 1
ATOM 733 C CA . ASN A 1 97 ? -6.694 -11.209 -11.784 1.00 89.50 97 ASN A CA 1
ATOM 734 C C . ASN A 1 97 ? -5.798 -11.468 -10.576 1.00 89.50 97 ASN A C 1
ATOM 736 O O . ASN A 1 97 ? -5.038 -12.437 -10.570 1.00 89.50 97 ASN A O 1
ATOM 740 N N . ALA A 1 98 ? -5.868 -10.608 -9.568 1.00 87.94 98 ALA A N 1
ATOM 741 C CA . ALA A 1 98 ? -5.120 -10.789 -8.333 1.00 87.94 98 ALA A CA 1
ATOM 742 C C . ALA A 1 98 ? -6.081 -10.803 -7.151 1.00 87.94 98 ALA A C 1
ATOM 744 O O . ALA A 1 98 ? -6.903 -9.899 -6.989 1.00 87.94 98 ALA A O 1
ATOM 745 N N . GLN A 1 99 ? -5.945 -11.826 -6.316 1.00 86.31 99 GLN A N 1
ATOM 746 C CA . GLN A 1 99 ? -6.556 -11.872 -5.001 1.00 86.31 99 GLN A CA 1
ATOM 747 C C . GLN A 1 99 ? -5.450 -11.710 -3.969 1.00 86.31 99 GLN A C 1
ATOM 749 O O . GLN A 1 99 ? -4.497 -12.491 -3.946 1.00 86.31 99 GLN A O 1
ATOM 754 N N . TYR A 1 100 ? -5.586 -10.696 -3.130 1.00 82.56 100 TYR A N 1
ATOM 755 C CA . TYR A 1 100 ? -4.683 -10.398 -2.034 1.00 82.56 100 TYR A CA 1
ATOM 756 C C . TYR A 1 100 ? -5.347 -10.735 -0.701 1.00 82.56 100 TYR A C 1
ATOM 758 O O . TYR A 1 100 ? -6.559 -10.599 -0.526 1.00 82.56 100 TYR A O 1
ATOM 766 N N . ASP A 1 101 ? -4.526 -11.160 0.246 1.00 78.88 101 ASP A N 1
ATOM 767 C CA . ASP A 1 101 ? -4.856 -11.265 1.653 1.00 78.88 101 ASP A CA 1
ATOM 768 C C . ASP A 1 101 ? -4.881 -9.850 2.235 1.00 78.88 101 ASP A C 1
ATOM 770 O O . ASP A 1 101 ? -3.836 -9.262 2.526 1.00 78.88 101 ASP A O 1
ATOM 774 N N . GLY A 1 102 ? -6.088 -9.298 2.366 1.00 69.44 102 GLY A N 1
ATOM 775 C CA . GLY A 1 102 ? -6.314 -7.942 2.871 1.00 69.44 102 GLY A CA 1
ATOM 776 C C . GLY A 1 102 ? -5.843 -7.724 4.311 1.00 69.44 102 GLY A C 1
ATOM 777 O O . GLY A 1 102 ? -5.783 -6.585 4.747 1.00 69.44 102 GLY A O 1
ATOM 778 N N . THR A 1 103 ? -5.475 -8.788 5.037 1.00 70.69 103 THR A N 1
ATOM 779 C CA . THR A 1 103 ? -4.847 -8.687 6.367 1.00 70.69 103 THR A CA 1
ATOM 780 C C . THR A 1 103 ? -3.331 -8.479 6.303 1.00 70.69 103 THR A C 1
ATOM 782 O O . THR A 1 103 ? -2.704 -8.137 7.301 1.00 70.69 103 THR A O 1
ATOM 785 N N . LYS A 1 104 ? -2.723 -8.724 5.136 1.00 58.91 104 LYS A N 1
ATOM 786 C CA . LYS A 1 104 ? -1.271 -8.697 4.911 1.00 58.91 104 LYS A CA 1
ATOM 787 C C . LYS A 1 104 ? -0.826 -7.517 4.065 1.00 58.91 104 LYS A C 1
ATOM 789 O O . LYS A 1 104 ? 0.269 -6.994 4.252 1.00 58.91 104 LYS A O 1
ATOM 794 N N . VAL A 1 105 ? -1.652 -7.113 3.104 1.00 61.97 105 VAL A N 1
ATOM 795 C CA . VAL A 1 105 ? -1.356 -5.984 2.226 1.00 61.97 105 VAL A CA 1
ATOM 796 C C . VAL A 1 105 ? -2.607 -5.137 1.982 1.00 61.97 105 VAL A C 1
ATOM 798 O O . VAL A 1 105 ? -3.676 -5.694 1.743 1.00 61.97 105 VAL A O 1
ATOM 801 N N . PRO A 1 106 ? -2.488 -3.797 1.936 1.00 51.25 106 PRO A N 1
ATOM 802 C CA . PRO A 1 106 ? -3.625 -2.890 1.754 1.00 51.25 106 PRO A CA 1
ATOM 803 C C . PRO A 1 106 ? -4.098 -2.814 0.287 1.00 51.25 106 PRO A C 1
ATOM 805 O O . PRO A 1 106 ? -4.670 -1.812 -0.145 1.00 51.25 106 PRO A O 1
ATOM 808 N N . TYR A 1 107 ? -3.797 -3.829 -0.528 1.00 64.19 107 TYR A N 1
ATOM 809 C CA . TYR A 1 107 ? -4.142 -3.841 -1.945 1.00 64.19 107 TYR A CA 1
ATOM 810 C C . TYR A 1 107 ? -5.528 -4.437 -2.157 1.00 64.19 107 TYR A C 1
ATOM 812 O O . TYR A 1 107 ? -5.843 -5.524 -1.676 1.00 64.19 107 TYR A O 1
ATOM 820 N N . ASN A 1 108 ? -6.337 -3.748 -2.959 1.00 67.38 108 ASN A N 1
ATOM 821 C CA . ASN A 1 108 ? -7.623 -4.277 -3.379 1.00 67.38 108 ASN A CA 1
ATOM 822 C C . ASN A 1 108 ? -7.404 -5.480 -4.302 1.00 67.38 108 ASN A C 1
ATOM 824 O O . ASN A 1 108 ? -6.774 -5.365 -5.360 1.00 67.38 108 ASN A O 1
ATOM 828 N N . SER A 1 109 ? -7.974 -6.620 -3.913 1.00 79.44 109 SER A N 1
ATOM 829 C CA . SER A 1 109 ? -8.224 -7.720 -4.844 1.00 79.44 109 SER A CA 1
ATOM 830 C C . SER A 1 109 ? -9.046 -7.199 -6.020 1.00 79.44 109 SER A C 1
ATOM 832 O O . SER A 1 109 ? -9.929 -6.356 -5.847 1.00 79.44 109 SER A O 1
ATOM 834 N N . GLY A 1 110 ? -8.762 -7.672 -7.226 1.00 76.94 110 GLY A N 1
ATOM 835 C CA . GLY A 1 110 ? -9.500 -7.225 -8.396 1.00 76.94 110 GLY A CA 1
ATOM 836 C C . GLY A 1 110 ? -9.292 -8.101 -9.616 1.00 76.94 110 GLY A C 1
ATOM 837 O O . GLY A 1 110 ? -8.256 -8.743 -9.793 1.00 76.94 110 GLY A O 1
ATOM 838 N N . GLU A 1 111 ? -10.307 -8.082 -10.468 1.00 78.12 111 GLU A N 1
ATOM 839 C CA . GLU A 1 111 ? -10.305 -8.730 -11.772 1.00 78.12 111 GLU A CA 1
ATOM 840 C C . GLU A 1 111 ? -9.826 -7.750 -12.849 1.00 78.12 111 GLU A C 1
ATOM 842 O O . GLU A 1 111 ? -10.123 -6.555 -12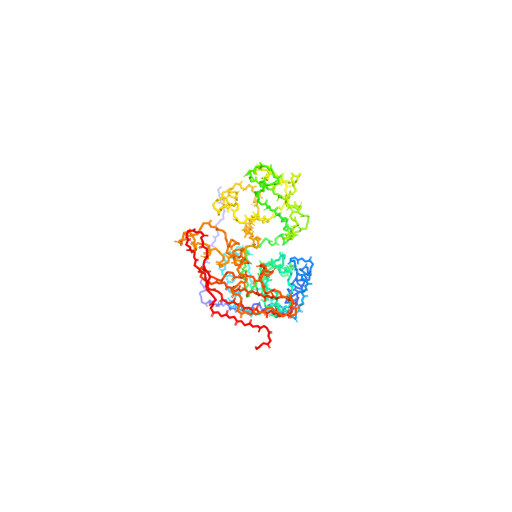.799 1.00 78.12 111 GLU A O 1
ATOM 847 N N . ASN A 1 112 ? -9.113 -8.264 -13.851 1.00 78.44 112 ASN A N 1
ATOM 848 C CA . ASN A 1 112 ? -8.646 -7.527 -15.028 1.00 78.44 112 ASN A CA 1
ATOM 849 C C . ASN A 1 112 ? -7.845 -6.254 -14.712 1.00 78.44 112 ASN A C 1
ATOM 851 O O . ASN A 1 112 ? -7.961 -5.237 -15.402 1.00 78.44 112 ASN A O 1
ATOM 855 N N . GLN A 1 113 ? -6.994 -6.310 -13.692 1.00 82.81 113 GLN A N 1
ATOM 856 C CA . GLN A 1 113 ? -6.066 -5.231 -13.395 1.00 82.81 113 GLN A CA 1
ATOM 857 C C . GLN A 1 113 ? -5.029 -5.112 -14.516 1.00 82.81 113 GLN A C 1
ATOM 859 O O . GLN A 1 113 ? -4.416 -6.104 -14.915 1.00 82.81 113 GLN A O 1
ATOM 864 N N . TYR A 1 114 ? -4.831 -3.892 -15.018 1.00 86.69 114 TYR A N 1
ATOM 865 C CA . TYR A 1 114 ? -3.787 -3.584 -15.991 1.00 86.69 114 TYR A CA 1
ATOM 866 C C . TYR A 1 114 ? -2.525 -3.085 -15.286 1.00 86.69 114 TYR A C 1
ATOM 868 O O . TYR A 1 114 ? -2.571 -2.086 -14.563 1.00 86.69 114 TYR A O 1
ATOM 876 N N . ILE A 1 115 ? -1.396 -3.740 -15.552 1.00 86.56 115 ILE A N 1
ATOM 877 C CA . ILE A 1 115 ? -0.070 -3.313 -15.102 1.00 86.56 115 ILE A CA 1
ATOM 878 C C . ILE A 1 115 ? 0.814 -3.102 -16.328 1.00 86.56 115 ILE A C 1
ATOM 880 O O . ILE A 1 115 ? 0.987 -4.009 -17.143 1.00 86.56 115 ILE A O 1
ATOM 884 N N . GLY A 1 116 ? 1.373 -1.902 -16.468 1.00 88.00 116 GLY A N 1
ATOM 885 C CA . GLY A 1 116 ? 2.388 -1.625 -17.476 1.00 88.00 116 GLY A CA 1
ATOM 886 C C . GLY A 1 116 ? 3.780 -1.810 -16.893 1.00 88.00 116 GLY A C 1
ATOM 887 O O . GLY A 1 116 ? 4.056 -1.369 -15.780 1.00 88.00 116 GLY A O 1
ATOM 888 N N . PHE A 1 117 ? 4.653 -2.440 -17.666 1.00 91.00 117 PHE A N 1
ATOM 889 C CA . PHE A 1 117 ? 6.061 -2.653 -17.369 1.00 91.00 117 PHE A CA 1
ATOM 890 C C . PHE A 1 117 ? 6.899 -1.888 -18.382 1.00 91.00 117 PHE A C 1
ATOM 892 O O . PHE A 1 117 ? 6.646 -1.967 -19.588 1.00 91.00 117 PHE A O 1
ATOM 899 N N . THR A 1 118 ? 7.922 -1.201 -17.892 1.00 91.50 118 THR A N 1
ATOM 900 C CA . THR A 1 118 ? 8.965 -0.610 -18.723 1.00 91.50 118 THR A CA 1
ATOM 901 C C . THR A 1 118 ? 10.242 -1.398 -18.506 1.00 91.50 118 THR A C 1
ATOM 903 O O . THR A 1 118 ? 10.743 -1.486 -17.385 1.00 91.50 118 THR A O 1
ATOM 906 N N . LEU A 1 119 ? 10.762 -1.986 -19.578 1.00 93.12 119 LEU A N 1
ATOM 907 C CA . LEU A 1 119 ? 11.986 -2.766 -19.571 1.00 93.12 119 LEU A CA 1
ATOM 908 C C . LEU A 1 119 ? 13.081 -2.024 -20.325 1.00 93.12 119 LEU A C 1
ATOM 910 O O . LEU A 1 119 ? 12.825 -1.375 -21.341 1.00 93.12 119 LEU A O 1
ATOM 914 N N . VAL A 1 120 ? 14.307 -2.161 -19.837 1.00 94.00 120 VAL A N 1
ATOM 915 C CA . VAL A 1 120 ? 15.513 -1.595 -20.439 1.00 94.00 120 VAL A CA 1
ATOM 916 C C . VAL A 1 120 ? 16.569 -2.678 -20.624 1.00 94.00 120 VAL A C 1
ATOM 918 O O . VAL A 1 120 ? 16.544 -3.710 -19.951 1.00 94.00 120 VAL A O 1
ATOM 921 N N . ARG A 1 121 ? 17.506 -2.453 -21.542 1.00 93.12 121 ARG A N 1
ATOM 922 C CA . ARG A 1 121 ? 18.717 -3.269 -21.695 1.00 93.12 121 ARG A CA 1
ATOM 923 C C . ARG A 1 121 ? 19.886 -2.410 -22.154 1.00 93.12 121 ARG A C 1
ATOM 925 O O . ARG A 1 121 ? 19.704 -1.404 -22.831 1.00 93.12 121 ARG A O 1
ATOM 932 N N . GLU A 1 122 ? 21.096 -2.837 -21.826 1.00 87.06 122 GLU A N 1
ATOM 933 C CA . GLU A 1 122 ? 22.331 -2.143 -22.211 1.00 87.06 122 GLU A CA 1
ATOM 934 C C . GLU A 1 122 ? 22.558 -2.144 -23.730 1.00 87.06 122 GLU A C 1
ATOM 936 O O . GLU A 1 122 ? 22.901 -1.123 -24.335 1.00 87.06 122 GLU A O 1
ATOM 941 N N . ASN A 1 123 ? 22.342 -3.303 -24.351 1.00 90.12 123 ASN A N 1
ATOM 942 C CA . ASN A 1 123 ? 22.486 -3.549 -25.779 1.00 90.12 123 ASN A CA 1
ATOM 943 C C . ASN A 1 123 ? 21.654 -4.780 -26.186 1.00 90.12 123 ASN A C 1
ATOM 945 O O . ASN A 1 123 ? 21.068 -5.452 -25.338 1.00 90.12 123 ASN A O 1
ATOM 949 N N . THR A 1 124 ? 21.601 -5.080 -27.484 1.00 87.00 124 THR A N 1
ATOM 950 C CA . THR A 1 124 ? 20.763 -6.152 -28.047 1.00 87.00 124 THR A CA 1
ATOM 951 C C . THR A 1 124 ? 21.196 -7.572 -27.669 1.00 87.00 124 THR A C 1
ATOM 953 O O . THR A 1 124 ? 20.430 -8.504 -27.881 1.00 87.00 124 THR A O 1
ATOM 956 N N . GLU A 1 125 ? 22.401 -7.760 -27.125 1.00 89.31 125 GLU A N 1
ATOM 957 C CA . GLU A 1 125 ? 22.921 -9.066 -26.688 1.00 89.31 125 GLU A CA 1
ATOM 958 C C . GLU A 1 125 ? 22.656 -9.337 -25.197 1.00 89.31 125 GLU A C 1
ATOM 960 O O . GLU A 1 125 ? 22.835 -10.460 -24.722 1.00 89.31 125 GLU A O 1
ATOM 965 N N . ARG A 1 126 ? 22.232 -8.315 -24.444 1.00 89.31 126 ARG A N 1
ATOM 966 C CA . ARG A 1 126 ? 21.920 -8.415 -23.015 1.00 89.31 126 ARG A CA 1
ATOM 967 C C . ARG A 1 126 ? 20.437 -8.732 -22.783 1.00 89.31 126 ARG A C 1
ATOM 969 O O . ARG A 1 126 ? 19.590 -8.306 -23.574 1.00 89.31 126 ARG A O 1
ATOM 976 N N . PRO A 1 127 ? 20.108 -9.455 -21.695 1.00 89.62 127 PRO A N 1
ATOM 977 C CA . PRO A 1 127 ? 18.721 -9.709 -21.323 1.00 89.62 127 PRO A CA 1
ATOM 978 C C . PRO A 1 127 ? 17.994 -8.407 -20.961 1.00 89.62 127 PRO A C 1
ATOM 980 O O . PRO A 1 127 ? 18.612 -7.417 -20.569 1.00 89.62 127 PRO A O 1
ATOM 983 N N . TRP A 1 128 ? 16.667 -8.430 -21.078 1.00 92.75 128 TRP A N 1
ATOM 984 C CA . TRP A 1 128 ? 15.805 -7.350 -20.607 1.00 92.75 128 TRP A CA 1
ATOM 985 C C . TRP A 1 128 ? 15.768 -7.284 -19.078 1.00 92.75 128 TRP A C 1
ATOM 987 O O . TRP A 1 128 ? 15.790 -8.314 -18.406 1.00 92.75 128 TRP A O 1
ATOM 997 N N . ILE A 1 129 ? 15.653 -6.069 -18.545 1.00 88.25 129 ILE A N 1
ATOM 998 C CA . ILE A 1 129 ? 15.573 -5.776 -17.110 1.00 88.25 129 ILE A CA 1
ATOM 999 C C . ILE A 1 129 ? 14.337 -4.913 -16.882 1.00 88.25 129 ILE A C 1
ATOM 1001 O O . ILE A 1 129 ? 14.120 -3.956 -17.623 1.00 88.25 129 ILE A O 1
ATOM 1005 N N . ILE A 1 130 ? 13.521 -5.229 -15.877 1.00 87.06 130 ILE A N 1
ATOM 1006 C CA . ILE A 1 130 ? 12.358 -4.408 -15.522 1.00 87.06 130 ILE A CA 1
ATOM 1007 C C . ILE A 1 130 ? 12.865 -3.146 -14.819 1.00 87.06 130 ILE A C 1
ATOM 1009 O O . ILE A 1 130 ? 13.343 -3.216 -13.693 1.00 87.06 130 ILE A O 1
ATOM 1013 N N . ALA A 1 131 ? 12.751 -1.993 -15.478 1.00 83.75 131 ALA A N 1
ATOM 1014 C CA . ALA A 1 131 ? 13.109 -0.701 -14.897 1.00 83.75 131 ALA A CA 1
ATOM 1015 C C . ALA A 1 131 ? 12.000 -0.152 -13.996 1.00 83.75 131 ALA A C 1
ATOM 1017 O O . ALA A 1 131 ? 12.272 0.492 -12.988 1.00 83.75 131 ALA A O 1
ATOM 1018 N N . SER A 1 132 ? 10.738 -0.371 -14.367 1.00 82.88 132 SER A N 1
ATOM 1019 C CA . SER A 1 132 ? 9.586 0.045 -13.567 1.00 82.88 132 SER A CA 1
ATOM 1020 C C . SER A 1 132 ? 8.327 -0.730 -13.935 1.00 82.88 132 SER A C 1
ATOM 1022 O O . SER A 1 132 ? 8.223 -1.309 -15.020 1.00 82.88 132 SER A O 1
ATOM 1024 N N . TYR A 1 133 ? 7.353 -0.722 -13.026 1.00 82.00 133 TYR A N 1
ATOM 1025 C CA . TYR A 1 133 ? 6.010 -1.237 -13.266 1.00 82.00 133 TYR A CA 1
ATOM 1026 C C . TYR A 1 133 ? 4.975 -0.499 -12.406 1.00 82.00 133 TYR A C 1
ATOM 1028 O O . TYR A 1 133 ? 5.317 0.081 -11.375 1.00 82.00 133 TYR A O 1
ATOM 1036 N N . GLY A 1 134 ? 3.709 -0.499 -12.824 1.00 80.31 134 GLY A N 1
ATOM 1037 C CA . GLY A 1 134 ? 2.619 0.114 -12.060 1.00 80.31 134 GLY A CA 1
ATOM 1038 C C . GLY A 1 134 ? 1.308 0.210 -12.837 1.00 80.31 134 GLY A C 1
ATOM 1039 O O . GLY A 1 134 ? 1.183 -0.327 -13.939 1.00 80.31 134 GLY A O 1
ATOM 1040 N N . GLN A 1 135 ? 0.317 0.904 -12.268 1.00 70.00 135 GLN A N 1
ATOM 1041 C CA . GLN A 1 135 ? -0.891 1.261 -13.014 1.00 70.00 135 GLN A CA 1
ATOM 1042 C C . GLN A 1 135 ? -0.532 2.283 -14.101 1.00 70.00 135 GLN A C 1
ATOM 1044 O O . GLN A 1 135 ? -0.079 3.388 -13.806 1.00 70.00 135 GLN A O 1
ATOM 1049 N N . GLY A 1 136 ? -0.732 1.905 -15.365 1.00 67.38 136 GLY A N 1
ATOM 1050 C CA . GLY A 1 136 ? -0.264 2.674 -16.521 1.00 67.38 136 GLY A CA 1
ATOM 1051 C C . GLY A 1 136 ? 1.151 2.285 -16.961 1.00 67.38 136 GLY A C 1
ATOM 1052 O O . GLY A 1 136 ? 1.722 1.312 -16.483 1.00 67.38 136 GLY A O 1
ATOM 1053 N N . LEU A 1 137 ? 1.711 3.013 -17.927 1.00 55.12 137 LEU A N 1
ATOM 1054 C CA . LEU A 1 137 ? 3.097 2.815 -18.357 1.00 55.12 137 LEU A CA 1
ATOM 1055 C C . LEU A 1 137 ? 3.998 3.670 -17.451 1.00 55.12 137 LEU A C 1
ATOM 1057 O O . LEU A 1 137 ? 3.886 4.894 -17.451 1.00 55.12 137 LEU A O 1
ATOM 1061 N N . GLY A 1 138 ? 4.843 3.041 -16.633 1.00 55.34 138 GLY A N 1
ATOM 1062 C CA . GLY A 1 138 ? 5.743 3.740 -15.707 1.00 55.34 138 GLY A CA 1
ATOM 1063 C C . GLY A 1 138 ? 6.875 4.496 -16.421 1.00 55.34 138 GLY A C 1
ATOM 1064 O O . GLY A 1 138 ? 7.256 4.148 -17.541 1.00 55.34 138 GLY A O 1
ATOM 1065 N N . GLY A 1 139 ? 7.429 5.533 -15.781 1.00 47.22 139 GLY A N 1
ATOM 1066 C CA . GLY A 1 139 ? 8.677 6.183 -16.223 1.00 47.22 139 GLY A CA 1
ATOM 1067 C C . GLY A 1 139 ? 9.908 5.290 -15.998 1.00 47.22 139 GLY A C 1
ATOM 1068 O O . GLY A 1 139 ? 9.792 4.250 -15.360 1.00 47.22 139 GLY A O 1
ATOM 1069 N N . VAL A 1 140 ? 11.087 5.666 -16.500 1.00 45.88 140 VAL A N 1
ATOM 1070 C CA . VAL A 1 140 ? 12.338 4.910 -16.269 1.00 45.88 140 VAL A CA 1
ATOM 1071 C C . VAL A 1 140 ? 13.140 5.567 -15.143 1.00 45.88 140 VAL A C 1
ATOM 1073 O O . VAL A 1 140 ? 13.619 6.685 -15.342 1.00 45.88 140 VAL A O 1
ATOM 1076 N N . PRO A 1 141 ? 13.284 4.931 -13.966 1.00 54.97 141 PRO A N 1
ATOM 1077 C CA . PRO A 1 141 ? 14.294 5.341 -12.994 1.00 54.97 141 PRO A CA 1
ATOM 1078 C C . PRO A 1 141 ? 15.702 4.999 -13.516 1.00 54.97 141 PRO A C 1
ATOM 1080 O O . PRO A 1 141 ? 15.848 4.205 -14.442 1.00 54.97 141 PRO A O 1
ATOM 1083 N N . LEU A 1 142 ? 16.749 5.590 -12.933 1.00 41.44 142 LEU A N 1
ATOM 1084 C CA . LEU A 1 142 ? 18.130 5.159 -13.187 1.00 41.44 142 LEU A CA 1
ATOM 1085 C C . LEU A 1 142 ? 18.277 3.681 -12.785 1.00 41.44 142 LEU A C 1
ATOM 1087 O O . LEU A 1 142 ? 18.066 3.349 -11.621 1.00 41.44 142 LEU A O 1
ATOM 1091 N N . VAL A 1 143 ? 18.629 2.815 -13.740 1.00 49.41 143 VAL A N 1
ATOM 1092 C CA . VAL A 1 143 ? 18.901 1.385 -13.512 1.00 49.41 143 VAL A CA 1
ATOM 1093 C C . VAL A 1 143 ? 20.378 1.123 -13.784 1.00 49.41 143 VAL A C 1
ATOM 1095 O O . VAL A 1 143 ? 20.881 1.496 -14.844 1.00 49.41 143 VAL A O 1
ATOM 1098 N N . ASP A 1 144 ? 21.070 0.469 -12.851 1.00 53.09 144 ASP A N 1
ATOM 1099 C CA . ASP A 1 144 ? 22.426 -0.034 -13.079 1.00 53.09 144 ASP A CA 1
ATOM 1100 C C . ASP A 1 144 ? 22.367 -1.282 -13.977 1.00 53.09 144 ASP A C 1
ATOM 1102 O O . ASP A 1 144 ? 21.905 -2.352 -13.580 1.00 53.09 144 ASP A O 1
ATOM 1106 N N . LEU A 1 145 ? 22.794 -1.126 -15.230 1.00 45.81 145 LEU A N 1
ATOM 1107 C CA . LEU A 1 145 ? 22.717 -2.167 -16.255 1.00 45.81 145 LEU A CA 1
ATOM 1108 C C . LEU A 1 145 ? 23.837 -3.210 -16.140 1.00 45.81 145 LEU A C 1
ATOM 1110 O O . LEU A 1 145 ? 23.686 -4.313 -16.669 1.00 45.81 145 LEU A O 1
ATOM 1114 N N . GLU A 1 146 ? 24.945 -2.882 -15.466 1.00 43.28 146 GLU A N 1
ATOM 1115 C CA . GLU A 1 146 ? 26.045 -3.827 -15.239 1.00 43.28 146 GLU A CA 1
ATOM 1116 C C . GLU A 1 146 ? 25.707 -4.822 -14.121 1.00 43.28 146 GLU A C 1
ATOM 1118 O O . GLU A 1 146 ? 26.273 -5.918 -14.073 1.00 43.28 146 GLU A O 1
ATOM 1123 N N . ASN A 1 147 ? 24.730 -4.482 -13.273 1.00 47.16 147 ASN A N 1
ATOM 1124 C CA . ASN A 1 147 ? 24.291 -5.301 -12.155 1.00 47.16 147 ASN A CA 1
ATOM 1125 C C . ASN A 1 147 ? 22.751 -5.355 -12.031 1.00 47.16 147 ASN A C 1
ATOM 1127 O O . ASN A 1 147 ? 22.190 -4.787 -11.095 1.00 47.16 147 ASN A O 1
ATOM 1131 N N . PRO A 1 148 ? 22.047 -6.063 -12.944 1.00 46.62 148 PRO A N 1
ATOM 1132 C CA . PRO A 1 148 ? 20.586 -6.000 -13.058 1.00 46.62 148 PRO A CA 1
ATOM 1133 C C . PRO A 1 148 ? 19.827 -6.409 -11.795 1.00 46.62 148 PRO A C 1
ATOM 1135 O O . PRO A 1 148 ? 18.728 -5.923 -11.575 1.00 46.62 148 PRO A O 1
ATOM 1138 N N . TYR A 1 149 ? 20.411 -7.339 -11.024 1.00 53.28 149 TYR A N 1
ATOM 1139 C CA . TYR A 1 149 ? 19.982 -7.838 -9.714 1.00 53.28 149 TYR A CA 1
ATOM 1140 C C . TYR A 1 149 ? 21.187 -8.563 -9.070 1.00 53.28 149 TYR A C 1
ATOM 1142 O O . TYR A 1 149 ? 21.630 -9.587 -9.598 1.00 53.28 149 TYR A O 1
ATOM 1150 N N . PRO A 1 150 ? 21.706 -8.092 -7.922 1.00 49.81 150 PRO A N 1
ATOM 1151 C CA . PRO A 1 150 ? 21.179 -8.603 -6.673 1.00 49.81 150 PRO A CA 1
ATOM 1152 C C . PRO A 1 150 ? 20.895 -7.432 -5.748 1.00 49.81 150 PRO A C 1
ATOM 1154 O O . PRO A 1 150 ? 21.777 -6.948 -5.042 1.00 49.81 150 PRO A O 1
ATOM 1157 N N . GLU A 1 151 ? 19.653 -6.965 -5.761 1.00 60.69 151 GLU A N 1
ATOM 1158 C CA . GLU A 1 151 ? 19.205 -6.014 -4.760 1.00 60.69 151 GLU A CA 1
ATOM 1159 C C . GLU A 1 151 ? 19.198 -6.707 -3.400 1.00 60.69 151 GLU A C 1
ATOM 1161 O O . GLU A 1 151 ? 18.172 -7.248 -2.979 1.00 60.69 151 GLU A O 1
ATOM 1166 N N . LYS A 1 152 ? 20.339 -6.728 -2.697 1.00 70.62 152 LYS A N 1
ATOM 1167 C CA . LYS A 1 152 ? 20.296 -7.051 -1.279 1.00 70.62 152 LYS A CA 1
ATOM 1168 C C . LYS A 1 152 ? 19.466 -5.948 -0.649 1.00 70.62 152 LYS A C 1
ATOM 1170 O O . LYS A 1 152 ? 19.830 -4.773 -0.663 1.00 70.62 152 LYS A O 1
ATOM 1175 N N . SER A 1 153 ? 18.288 -6.357 -0.213 1.00 77.19 153 SER A N 1
ATOM 1176 C CA . SER A 1 153 ? 17.277 -5.503 0.370 1.00 77.19 153 SER A CA 1
ATOM 1177 C C . SER A 1 153 ? 17.280 -5.785 1.855 1.00 77.19 153 SER A C 1
ATOM 1179 O O . SER A 1 153 ? 17.287 -6.947 2.263 1.00 77.19 153 SER A O 1
ATOM 1181 N N . ALA A 1 154 ? 17.286 -4.734 2.656 1.00 88.12 154 ALA A N 1
ATOM 1182 C CA . ALA A 1 154 ? 17.065 -4.863 4.080 1.00 88.12 154 ALA A CA 1
ATOM 1183 C C . ALA A 1 154 ? 15.761 -4.188 4.484 1.00 88.12 154 ALA A C 1
ATOM 1185 O O . ALA A 1 154 ? 15.239 -3.297 3.811 1.00 88.12 154 ALA A O 1
ATOM 1186 N N . GLU A 1 155 ? 15.253 -4.626 5.622 1.00 88.88 155 GLU A N 1
ATOM 1187 C CA . GLU A 1 155 ? 14.073 -4.082 6.268 1.00 88.88 155 GLU A CA 1
ATOM 1188 C C . GLU A 1 155 ? 14.486 -3.571 7.632 1.00 88.88 155 GLU A C 1
ATOM 1190 O O . GLU A 1 155 ? 15.100 -4.306 8.401 1.00 88.88 155 GLU A O 1
ATOM 1195 N N . LEU A 1 156 ? 14.147 -2.328 7.940 1.00 92.06 156 LEU A N 1
ATOM 1196 C CA . LEU A 1 156 ? 14.331 -1.735 9.252 1.00 92.06 156 LEU A CA 1
ATOM 1197 C C . LEU A 1 156 ? 12.957 -1.425 9.831 1.00 92.06 156 LEU A C 1
ATOM 1199 O O . LEU A 1 156 ? 12.280 -0.514 9.370 1.00 92.06 156 LEU A O 1
ATOM 1203 N N . TYR A 1 157 ? 12.561 -2.165 10.856 1.00 91.31 157 TYR A N 1
ATOM 1204 C CA . TYR A 1 157 ? 11.354 -1.882 11.620 1.00 91.31 157 TYR A CA 1
ATOM 1205 C C . TYR A 1 157 ? 11.705 -0.976 12.795 1.00 91.31 157 TYR A C 1
ATOM 1207 O O . TYR A 1 157 ? 12.583 -1.310 13.588 1.00 91.31 157 TYR A O 1
ATOM 1215 N N . VAL A 1 158 ? 11.014 0.153 12.907 1.00 92.88 158 VAL A N 1
ATOM 1216 C CA . VAL A 1 158 ? 11.165 1.160 13.960 1.00 92.88 158 VAL A CA 1
ATOM 1217 C C . VAL A 1 158 ? 9.924 1.114 14.841 1.00 92.88 158 VAL A C 1
ATOM 1219 O O . VAL A 1 158 ? 8.806 1.235 14.340 1.00 92.88 158 VAL A O 1
ATOM 1222 N N . TRP A 1 159 ? 10.096 0.914 16.146 1.00 93.00 159 TRP A N 1
ATOM 1223 C CA . TRP A 1 159 ? 8.967 0.673 17.043 1.00 93.00 159 TRP A CA 1
ATOM 1224 C C . TRP A 1 159 ? 9.206 1.171 18.475 1.00 93.00 159 TRP A C 1
ATOM 1226 O O . TRP A 1 159 ? 10.343 1.284 18.933 1.00 93.00 159 TRP A O 1
ATOM 1236 N N . LYS A 1 160 ? 8.121 1.481 19.196 1.00 92.38 160 LYS A N 1
ATOM 1237 C CA . LYS A 1 160 ? 8.096 1.721 20.649 1.00 92.38 160 LYS A CA 1
ATOM 1238 C C . LYS A 1 160 ? 7.052 0.771 21.238 1.00 92.38 160 LYS A C 1
ATOM 1240 O O . LYS A 1 160 ? 5.915 0.765 20.793 1.00 92.38 160 LYS A O 1
ATOM 1245 N N . ASN A 1 161 ? 7.411 -0.042 22.228 1.00 88.62 161 ASN A N 1
ATOM 1246 C CA . ASN A 1 161 ? 6.448 -0.927 22.892 1.00 88.62 161 ASN A CA 1
ATOM 1247 C C . ASN A 1 161 ? 6.737 -0.982 24.395 1.00 88.62 161 ASN A C 1
ATOM 1249 O O . ASN A 1 161 ? 7.517 -1.807 24.870 1.00 88.62 161 ASN A O 1
ATOM 1253 N N . LYS A 1 162 ? 6.111 -0.067 25.145 1.00 91.00 162 LYS A N 1
ATOM 1254 C CA . LYS A 1 162 ? 6.350 0.101 26.585 1.00 91.00 162 LYS A CA 1
ATOM 1255 C C . LYS A 1 162 ? 5.899 -1.093 27.417 1.00 91.00 162 LYS A C 1
ATOM 1257 O O . LYS A 1 162 ? 6.494 -1.351 28.460 1.00 91.00 162 LYS A O 1
ATOM 1262 N N . GLU A 1 163 ? 4.865 -1.800 26.980 1.00 87.38 163 GLU A N 1
ATOM 1263 C CA . GLU A 1 163 ? 4.385 -2.997 27.673 1.00 87.38 163 GLU A CA 1
ATOM 1264 C C . GLU A 1 163 ? 5.419 -4.120 27.597 1.00 87.38 163 GLU A C 1
ATOM 1266 O O . GLU A 1 163 ? 5.674 -4.792 28.594 1.00 87.38 163 GLU A O 1
ATOM 1271 N N . LEU A 1 164 ? 6.075 -4.254 26.442 1.00 88.81 164 LEU A N 1
ATOM 1272 C CA . LEU A 1 164 ? 7.117 -5.245 26.216 1.00 88.81 164 LEU A CA 1
ATOM 1273 C C . LEU A 1 164 ? 8.452 -4.879 26.882 1.00 88.81 164 LEU A C 1
ATOM 1275 O O . LEU A 1 164 ? 9.095 -5.734 27.486 1.00 88.81 164 LEU A O 1
ATOM 1279 N N . THR A 1 165 ? 8.897 -3.625 26.763 1.00 92.25 165 THR A N 1
ATOM 1280 C CA . THR A 1 165 ? 10.260 -3.213 27.162 1.00 92.25 165 THR A CA 1
ATOM 1281 C C . THR A 1 165 ? 10.324 -2.574 28.549 1.00 92.25 165 THR A C 1
ATOM 1283 O O . THR A 1 165 ? 11.410 -2.359 29.094 1.00 92.25 165 THR A O 1
ATOM 1286 N N . GLY A 1 166 ? 9.174 -2.213 29.124 1.00 94.50 166 GLY A N 1
ATOM 1287 C CA . GLY A 1 166 ? 9.077 -1.447 30.366 1.00 94.50 166 GLY A CA 1
ATOM 1288 C C . GLY A 1 166 ? 9.505 0.023 30.240 1.00 94.50 166 GLY A C 1
ATOM 1289 O O . GLY A 1 166 ? 9.548 0.730 31.248 1.00 94.50 166 GLY A O 1
ATOM 1290 N N . ASN A 1 167 ? 9.823 0.512 29.035 1.00 94.25 167 ASN A N 1
ATOM 1291 C CA . ASN A 1 167 ? 10.305 1.874 28.790 1.00 94.25 167 ASN A CA 1
ATOM 1292 C C . ASN A 1 167 ? 9.754 2.454 27.468 1.00 94.25 167 ASN A C 1
ATOM 1294 O O . ASN A 1 167 ? 9.053 1.780 26.727 1.00 94.25 167 ASN A O 1
ATOM 1298 N N . ALA A 1 168 ? 10.014 3.733 27.192 1.00 92.44 168 ALA A N 1
ATOM 1299 C CA . ALA A 1 168 ? 9.523 4.416 25.986 1.00 92.44 168 ALA A CA 1
ATOM 1300 C C . ALA A 1 168 ? 10.624 4.647 24.934 1.00 92.44 168 ALA A C 1
ATOM 1302 O O . ALA A 1 168 ? 10.507 5.563 24.119 1.00 92.44 168 ALA A O 1
ATOM 1303 N N . HIS A 1 169 ? 11.719 3.883 24.989 1.00 95.81 169 HIS A N 1
ATOM 1304 C CA . HIS A 1 169 ? 12.794 4.003 24.009 1.00 95.81 169 HIS A CA 1
ATOM 1305 C C . HIS A 1 169 ? 12.327 3.530 22.631 1.00 95.81 169 HIS A C 1
ATOM 1307 O O . HIS A 1 169 ? 11.427 2.697 22.507 1.00 95.81 169 HIS A O 1
ATOM 1313 N N . THR A 1 170 ? 12.965 4.080 21.602 1.00 95.12 170 THR A N 1
ATOM 1314 C CA . THR A 1 170 ? 12.834 3.606 20.227 1.00 95.12 170 THR A CA 1
ATOM 1315 C C . THR A 1 170 ? 13.702 2.374 20.048 1.00 95.12 170 THR A C 1
ATOM 1317 O O . THR A 1 170 ? 14.890 2.411 20.358 1.00 95.12 170 THR A O 1
ATOM 1320 N N . TYR A 1 171 ? 13.112 1.319 19.506 1.00 95.94 171 TYR A N 1
ATOM 1321 C CA . TYR A 1 171 ? 13.793 0.092 19.138 1.00 95.94 171 TYR A CA 1
ATOM 1322 C C . TYR A 1 171 ? 13.749 -0.109 17.626 1.00 95.94 171 TYR A C 1
ATOM 1324 O O . TYR A 1 171 ? 12.873 0.396 16.919 1.00 95.94 171 TYR A O 1
ATOM 1332 N N . PHE A 1 172 ? 14.730 -0.857 17.150 1.00 95.69 172 PHE A N 1
ATOM 1333 C CA . PHE A 1 172 ? 15.017 -1.099 15.754 1.00 95.69 172 PHE A CA 1
ATOM 1334 C C . PHE A 1 172 ? 15.244 -2.589 15.540 1.00 95.69 172 PHE A C 1
ATOM 1336 O O . PHE A 1 172 ? 16.105 -3.177 16.196 1.00 95.69 172 PHE A O 1
ATOM 1343 N N . THR A 1 173 ? 14.544 -3.183 14.583 1.00 94.69 173 THR A N 1
ATOM 1344 C CA . THR A 1 173 ? 14.761 -4.576 14.183 1.00 94.69 173 THR A CA 1
ATOM 1345 C C . THR A 1 173 ? 15.116 -4.605 12.708 1.00 94.69 173 THR A C 1
ATOM 1347 O O . THR A 1 173 ? 14.323 -4.180 11.868 1.00 94.69 173 THR A O 1
ATOM 1350 N N . VAL A 1 174 ? 16.324 -5.075 12.393 1.00 94.00 174 VAL A N 1
ATOM 1351 C CA . VAL A 1 174 ? 16.797 -5.197 11.009 1.00 94.00 174 VAL A CA 1
ATOM 1352 C C . VAL A 1 174 ? 16.638 -6.629 10.534 1.00 94.00 174 VAL A C 1
ATOM 1354 O O . VAL A 1 174 ? 17.003 -7.569 11.246 1.00 94.00 174 VAL A O 1
ATOM 1357 N N . PHE A 1 175 ? 16.163 -6.783 9.306 1.00 91.69 175 PHE A N 1
ATOM 1358 C CA . PHE A 1 175 ? 16.180 -8.046 8.593 1.00 91.69 175 PHE A CA 1
ATOM 1359 C C . PHE A 1 175 ? 16.887 -7.891 7.257 1.00 91.69 175 PHE A C 1
ATOM 1361 O O . PHE A 1 175 ? 16.535 -7.046 6.441 1.00 91.69 175 PHE A O 1
ATOM 1368 N N . ASP A 1 176 ? 17.873 -8.741 7.042 1.00 87.44 176 ASP A N 1
ATOM 1369 C CA . ASP A 1 176 ? 18.714 -8.801 5.861 1.00 87.44 176 ASP A CA 1
ATOM 1370 C C . ASP A 1 176 ? 18.629 -10.213 5.285 1.00 87.44 176 ASP A C 1
ATOM 1372 O O . ASP A 1 176 ? 19.573 -10.998 5.344 1.00 87.44 176 ASP A O 1
ATOM 1376 N N . ASN A 1 177 ? 17.439 -10.579 4.801 1.00 71.81 177 ASN A N 1
ATOM 1377 C CA . ASN A 1 177 ? 17.239 -11.896 4.210 1.00 71.81 177 ASN A CA 1
ATOM 1378 C C . ASN A 1 177 ? 18.159 -12.063 2.988 1.00 71.81 177 ASN A C 1
ATOM 1380 O O . ASN A 1 177 ? 18.329 -11.144 2.190 1.00 71.81 177 ASN A O 1
ATOM 1384 N N . ASP A 1 178 ? 18.682 -13.273 2.782 1.00 62.00 178 ASP A N 1
ATOM 1385 C CA . ASP A 1 178 ? 19.463 -13.610 1.580 1.00 62.00 178 ASP A CA 1
ATOM 1386 C C . ASP A 1 178 ? 18.629 -13.579 0.288 1.00 62.00 178 ASP A C 1
ATOM 1388 O O . ASP A 1 178 ? 19.164 -13.630 -0.820 1.00 62.00 178 ASP A O 1
ATOM 1392 N N . THR A 1 179 ? 17.306 -13.501 0.416 1.00 57.91 179 THR A N 1
ATOM 1393 C CA . THR A 1 179 ? 16.402 -13.261 -0.702 1.00 57.91 179 THR A CA 1
ATOM 1394 C C . THR A 1 179 ? 16.369 -11.767 -0.997 1.00 57.91 179 THR A C 1
ATOM 1396 O O . THR A 1 179 ? 16.078 -10.986 -0.096 1.00 57.91 179 THR A O 1
ATOM 1399 N N . ASN A 1 180 ? 16.569 -11.371 -2.258 1.00 62.00 180 ASN A N 1
ATOM 1400 C CA . ASN A 1 180 ? 16.448 -9.986 -2.752 1.00 62.00 180 ASN A CA 1
ATOM 1401 C C . ASN A 1 180 ? 15.001 -9.434 -2.685 1.00 62.00 180 ASN A C 1
ATOM 1403 O O . ASN A 1 180 ? 14.547 -8.734 -3.584 1.00 62.00 180 ASN A O 1
ATOM 1407 N N . ARG A 1 181 ? 14.213 -9.844 -1.688 1.00 64.38 181 ARG A N 1
ATOM 1408 C CA . ARG A 1 181 ? 12.788 -9.568 -1.555 1.00 64.38 181 ARG A CA 1
ATOM 1409 C C . ARG A 1 181 ? 12.476 -9.118 -0.138 1.00 64.38 181 ARG A C 1
ATOM 1411 O O . ARG A 1 181 ? 12.889 -9.760 0.827 1.00 64.38 181 ARG A O 1
ATOM 1418 N N . LEU A 1 182 ? 11.721 -8.030 -0.050 1.00 69.69 182 LEU A N 1
ATOM 1419 C CA . LEU A 1 182 ? 11.162 -7.515 1.193 1.00 69.69 182 LEU A CA 1
ATOM 1420 C C . LEU A 1 182 ? 10.025 -8.446 1.648 1.00 69.69 182 LEU A C 1
ATOM 1422 O O . LEU A 1 182 ? 9.048 -8.624 0.922 1.00 69.69 182 LEU A O 1
ATOM 1426 N N . ASN A 1 183 ? 10.142 -9.027 2.841 1.00 73.44 183 ASN A N 1
ATOM 1427 C CA . ASN A 1 183 ? 9.056 -9.734 3.504 1.00 73.44 183 ASN A CA 1
ATOM 1428 C C . ASN A 1 183 ? 8.218 -8.746 4.330 1.00 73.44 183 ASN A C 1
ATOM 1430 O O . ASN A 1 183 ? 8.466 -8.515 5.512 1.00 73.44 183 ASN A O 1
ATOM 1434 N N . LYS A 1 184 ? 7.156 -8.226 3.717 1.00 67.69 184 LYS A N 1
ATOM 1435 C CA . LYS A 1 184 ? 6.207 -7.313 4.377 1.00 67.69 184 LYS A CA 1
ATOM 1436 C C . LYS A 1 184 ? 5.268 -7.997 5.379 1.00 67.69 184 LYS A C 1
ATOM 1438 O O . LYS A 1 184 ? 4.536 -7.317 6.081 1.00 67.69 184 LYS A O 1
ATOM 1443 N N . ASN A 1 185 ? 5.294 -9.328 5.458 1.00 66.44 185 ASN A N 1
ATOM 1444 C CA . ASN A 1 185 ? 4.375 -10.135 6.262 1.00 66.44 185 ASN A CA 1
ATOM 1445 C C . ASN A 1 185 ? 5.057 -10.715 7.503 1.00 66.44 185 ASN A C 1
ATOM 1447 O O . ASN A 1 185 ? 4.756 -11.842 7.909 1.00 66.44 185 ASN A O 1
ATOM 1451 N N . ARG A 1 186 ? 6.026 -9.996 8.080 1.00 80.94 186 ARG A N 1
ATOM 1452 C CA . ARG A 1 186 ? 6.703 -10.490 9.278 1.00 80.94 186 ARG A CA 1
ATOM 1453 C C . ARG A 1 186 ? 5.735 -10.531 10.452 1.00 80.94 186 ARG A C 1
ATOM 1455 O O . ARG A 1 186 ? 5.061 -9.536 10.713 1.00 80.94 186 ARG A O 1
ATOM 1462 N N . PRO A 1 187 ? 5.671 -11.655 11.179 1.00 80.56 187 PRO A N 1
ATOM 1463 C CA . PRO A 1 187 ? 4.851 -11.719 12.372 1.00 80.56 187 PRO A CA 1
ATOM 1464 C C . PRO A 1 187 ? 5.406 -10.756 13.424 1.00 80.56 187 PRO A C 1
ATOM 1466 O O . PRO A 1 187 ? 6.622 -10.600 13.566 1.00 80.56 187 PRO A O 1
ATOM 1469 N N . GLU A 1 188 ? 4.521 -10.158 14.219 1.00 80.81 188 GLU A N 1
ATOM 1470 C CA . GLU A 1 188 ? 4.914 -9.257 15.307 1.00 80.81 188 GLU A CA 1
ATOM 1471 C C . GLU A 1 188 ? 5.924 -9.897 16.266 1.00 80.81 188 GLU A C 1
ATOM 1473 O O . GLU A 1 188 ? 6.820 -9.222 16.759 1.00 80.81 188 GLU A O 1
ATOM 1478 N N . SER A 1 189 ? 5.844 -11.214 16.482 1.00 86.50 189 SER A N 1
ATOM 1479 C CA . SER A 1 189 ? 6.801 -11.951 17.313 1.00 86.50 189 SER A CA 1
ATOM 1480 C C . SER A 1 189 ? 8.237 -11.927 16.776 1.00 86.50 189 SER A C 1
ATOM 1482 O O . SER A 1 189 ? 9.174 -12.035 17.560 1.00 86.50 189 SER A O 1
ATOM 1484 N N . GLU A 1 190 ? 8.429 -11.814 15.457 1.00 89.25 190 GLU A N 1
ATOM 1485 C CA . GLU A 1 190 ? 9.756 -11.614 14.862 1.00 89.25 190 GLU A CA 1
ATOM 1486 C C . GLU A 1 190 ? 10.200 -10.157 14.991 1.00 89.25 190 GLU A C 1
ATOM 1488 O O . GLU A 1 190 ? 11.345 -9.893 15.353 1.00 89.25 190 GLU A O 1
ATOM 1493 N N . ILE A 1 191 ? 9.298 -9.212 14.708 1.00 88.38 191 ILE A N 1
ATOM 1494 C CA . ILE A 1 191 ? 9.597 -7.774 14.740 1.00 88.38 191 ILE A CA 1
ATOM 1495 C C . ILE A 1 191 ? 9.960 -7.333 16.162 1.00 88.38 191 ILE A C 1
ATOM 1497 O O . ILE A 1 191 ? 10.967 -6.657 16.362 1.00 88.38 191 ILE A O 1
ATOM 1501 N N . TYR A 1 192 ? 9.184 -7.762 17.155 1.00 88.75 192 TYR A N 1
ATOM 1502 C CA . TYR A 1 192 ? 9.365 -7.443 18.570 1.00 88.75 192 TYR A CA 1
ATOM 1503 C C . TYR A 1 192 ? 10.319 -8.400 19.300 1.00 88.75 192 TYR A C 1
ATOM 1505 O O . TYR A 1 192 ? 10.311 -8.482 20.530 1.00 88.75 192 TYR A O 1
ATOM 1513 N N . ASN A 1 193 ? 11.163 -9.131 18.570 1.00 92.75 193 ASN A N 1
ATOM 1514 C CA . ASN A 1 193 ? 12.167 -9.984 19.184 1.00 92.75 193 ASN A CA 1
ATOM 1515 C C . ASN A 1 193 ? 13.294 -9.140 19.808 1.00 92.75 193 ASN A C 1
ATOM 1517 O O . ASN A 1 193 ? 14.175 -8.644 19.105 1.00 92.75 193 ASN A O 1
ATOM 1521 N N . LEU A 1 194 ? 13.291 -9.020 21.139 1.00 92.50 194 LEU A N 1
ATOM 1522 C CA . LEU A 1 194 ? 14.287 -8.249 21.893 1.00 92.50 194 LEU A CA 1
ATOM 1523 C C . LEU A 1 194 ? 15.724 -8.761 21.732 1.00 92.50 194 LEU A C 1
ATOM 1525 O O . LEU A 1 194 ? 16.649 -7.968 21.870 1.00 92.50 194 LEU A O 1
ATOM 1529 N N . ASP A 1 195 ? 15.921 -10.040 21.402 1.00 93.81 195 ASP A N 1
ATOM 1530 C CA . ASP A 1 195 ? 17.259 -10.594 21.158 1.00 93.81 195 ASP A CA 1
ATOM 1531 C C . ASP A 1 195 ? 17.843 -10.117 19.816 1.00 93.81 195 ASP A C 1
ATOM 1533 O O . ASP A 1 195 ? 19.060 -10.125 19.623 1.00 93.81 195 ASP A O 1
ATOM 1537 N N . ALA A 1 196 ? 16.980 -9.711 18.878 1.00 90.88 196 ALA A N 1
ATOM 1538 C CA . ALA A 1 196 ? 17.353 -9.227 17.548 1.00 90.88 196 ALA A CA 1
ATOM 1539 C C . ALA A 1 196 ? 17.244 -7.699 17.401 1.00 90.88 196 ALA A C 1
ATOM 1541 O O . ALA A 1 196 ? 17.762 -7.138 16.428 1.00 90.88 196 ALA A O 1
ATOM 1542 N N . ALA A 1 197 ? 16.559 -7.039 18.338 1.00 94.88 197 ALA A N 1
ATOM 1543 C CA . ALA A 1 197 ? 16.331 -5.604 18.333 1.00 94.88 197 ALA A CA 1
ATOM 1544 C C . ALA A 1 197 ? 17.491 -4.825 18.973 1.00 94.88 197 ALA A C 1
ATOM 1546 O O . ALA A 1 197 ? 18.237 -5.326 19.812 1.00 94.88 197 ALA A O 1
ATOM 1547 N N . SER A 1 198 ? 17.619 -3.556 18.601 1.00 96.12 198 SER A N 1
ATOM 1548 C CA . SER A 1 198 ? 18.546 -2.606 19.215 1.00 96.12 198 SER A CA 1
ATOM 1549 C C . SER A 1 198 ? 17.837 -1.287 19.486 1.00 96.12 198 SER A C 1
ATOM 1551 O O . SER A 1 198 ? 17.000 -0.880 18.693 1.00 96.12 198 SER A O 1
ATOM 1553 N N . ASP A 1 199 ? 18.179 -0.591 20.566 1.00 96.25 199 ASP A N 1
ATOM 1554 C CA . ASP A 1 199 ? 17.765 0.796 20.829 1.00 96.25 199 ASP A CA 1
ATOM 1555 C C . ASP A 1 199 ? 18.849 1.820 20.430 1.00 96.25 199 ASP A C 1
ATOM 1557 O O . ASP A 1 199 ? 18.750 3.013 20.719 1.00 96.25 199 ASP A O 1
ATOM 1561 N N . SER A 1 200 ? 19.897 1.362 19.736 1.00 96.06 200 SER A N 1
ATOM 1562 C CA . SER A 1 200 ? 21.062 2.156 19.349 1.00 96.06 200 SER A CA 1
ATOM 1563 C C . SER A 1 200 ? 21.138 2.318 17.833 1.00 96.06 200 SER A C 1
ATOM 1565 O O . SER A 1 200 ? 21.429 1.369 17.105 1.00 96.06 200 SER A O 1
ATOM 1567 N N . ILE A 1 201 ? 20.963 3.554 17.357 1.00 92.81 201 ILE A N 1
ATOM 1568 C CA . ILE A 1 201 ? 21.093 3.880 15.928 1.00 92.81 201 ILE A CA 1
ATOM 1569 C C . ILE A 1 201 ? 22.494 3.553 15.384 1.00 92.81 201 ILE A C 1
ATOM 1571 O O . ILE A 1 201 ? 22.626 3.095 14.255 1.00 92.81 201 ILE A O 1
ATOM 1575 N N . ASP A 1 202 ? 23.538 3.697 16.205 1.00 92.12 202 ASP A N 1
ATOM 1576 C CA . ASP A 1 202 ? 24.912 3.356 15.822 1.00 92.12 202 ASP A CA 1
ATOM 1577 C C . ASP A 1 202 ? 25.077 1.852 15.585 1.00 92.12 202 ASP A C 1
ATOM 1579 O O . ASP A 1 202 ? 25.751 1.435 14.642 1.00 92.12 202 ASP A O 1
ATOM 1583 N N . SER A 1 203 ? 24.420 1.027 16.405 1.00 93.44 203 SER A N 1
ATOM 1584 C CA . SER A 1 203 ? 24.413 -0.429 16.225 1.00 93.44 203 SER A CA 1
ATOM 1585 C C . SER A 1 203 ? 23.688 -0.825 14.937 1.00 93.44 203 SER A C 1
ATOM 1587 O O . SER A 1 203 ? 24.134 -1.729 14.229 1.00 93.44 203 SER A O 1
ATOM 1589 N N . ILE A 1 204 ? 22.611 -0.112 14.593 1.00 93.94 204 ILE A N 1
ATOM 1590 C CA . ILE A 1 204 ? 21.890 -0.293 13.328 1.00 93.94 204 ILE A CA 1
ATOM 1591 C C . ILE A 1 204 ? 22.748 0.115 12.134 1.00 93.94 204 ILE A C 1
ATOM 1593 O O . ILE A 1 204 ? 22.874 -0.666 11.194 1.00 93.94 204 ILE A O 1
ATOM 1597 N N . ASN A 1 205 ? 23.403 1.274 12.193 1.00 90.31 205 ASN A N 1
ATOM 1598 C CA . ASN A 1 205 ? 24.326 1.724 11.151 1.00 90.31 205 ASN A CA 1
ATOM 1599 C C . ASN A 1 205 ? 25.463 0.720 10.932 1.00 90.31 205 ASN A C 1
ATOM 1601 O O . ASN A 1 205 ? 25.771 0.375 9.792 1.00 90.31 205 ASN A O 1
ATOM 1605 N N . LEU A 1 206 ? 26.046 0.187 12.011 1.00 89.69 206 LEU A N 1
ATOM 1606 C CA . LEU A 1 206 ? 27.087 -0.835 11.919 1.00 89.69 206 LEU A CA 1
ATOM 1607 C C . LEU A 1 206 ? 26.573 -2.121 11.259 1.00 89.69 206 LEU A C 1
ATOM 1609 O O . LEU A 1 206 ? 27.269 -2.706 10.429 1.00 89.69 206 LEU A O 1
ATOM 1613 N N . ARG A 1 207 ? 25.354 -2.553 11.603 1.00 91.38 207 ARG A N 1
ATOM 1614 C CA . ARG A 1 207 ? 24.732 -3.737 11.002 1.00 91.38 207 ARG A CA 1
ATOM 1615 C C . ARG A 1 207 ? 24.448 -3.531 9.517 1.00 91.38 207 ARG A C 1
ATOM 1617 O O . ARG A 1 207 ? 24.829 -4.381 8.722 1.00 91.38 207 ARG A O 1
ATOM 1624 N N . LEU A 1 208 ? 23.840 -2.405 9.142 1.00 88.94 208 LEU A N 1
ATOM 1625 C CA . LEU A 1 208 ? 23.524 -2.071 7.750 1.00 88.94 208 LEU A CA 1
ATOM 1626 C C . LEU A 1 208 ? 24.789 -1.960 6.890 1.00 88.94 208 LEU A C 1
ATOM 1628 O O . LEU A 1 208 ? 24.824 -2.494 5.786 1.00 88.94 208 LEU A O 1
ATOM 1632 N N . ALA A 1 209 ? 25.857 -1.354 7.417 1.00 86.62 209 ALA A N 1
ATOM 1633 C CA . ALA A 1 209 ? 27.158 -1.292 6.749 1.00 86.62 209 ALA A CA 1
ATOM 1634 C C . ALA A 1 209 ? 27.810 -2.675 6.554 1.00 86.62 209 ALA A C 1
ATOM 1636 O O . ALA A 1 209 ? 28.647 -2.845 5.668 1.00 86.62 209 ALA A O 1
ATOM 1637 N N . GLY A 1 210 ? 27.434 -3.659 7.376 1.00 87.25 210 GLY A N 1
ATOM 1638 C CA . GLY A 1 210 ? 27.877 -5.045 7.263 1.00 87.25 210 GLY A CA 1
ATOM 1639 C C . GLY A 1 210 ? 27.149 -5.857 6.188 1.00 87.25 210 GLY A C 1
ATOM 1640 O O . GLY A 1 210 ? 27.600 -6.959 5.881 1.00 87.25 210 GLY A O 1
ATOM 1641 N N . ILE A 1 211 ? 26.057 -5.343 5.608 1.00 85.19 211 ILE A N 1
ATOM 1642 C CA . ILE A 1 211 ? 25.299 -6.033 4.558 1.00 85.19 211 ILE A CA 1
ATOM 1643 C C . ILE A 1 211 ? 25.994 -5.776 3.211 1.00 85.19 211 ILE A C 1
ATOM 1645 O O . ILE A 1 211 ? 25.948 -4.656 2.697 1.00 85.19 211 ILE A O 1
ATOM 1649 N N . PRO A 1 212 ? 26.650 -6.784 2.604 1.00 80.00 212 PRO A N 1
ATOM 1650 C CA . PRO A 1 212 ? 27.366 -6.584 1.351 1.00 80.00 212 PRO A CA 1
ATOM 1651 C C . PRO A 1 212 ? 26.379 -6.267 0.225 1.00 80.00 212 PRO A C 1
ATOM 1653 O O . PRO A 1 212 ? 25.385 -6.973 0.071 1.00 80.00 212 PRO A O 1
ATOM 1656 N N . ASN A 1 213 ? 26.681 -5.252 -0.588 1.00 75.12 213 ASN A N 1
ATOM 1657 C CA . ASN A 1 213 ? 25.865 -4.838 -1.737 1.00 75.12 213 ASN A CA 1
ATOM 1658 C C . ASN A 1 213 ? 24.415 -4.466 -1.370 1.00 75.12 213 ASN A C 1
ATOM 1660 O O . ASN A 1 213 ? 23.499 -4.745 -2.139 1.00 75.12 213 ASN A O 1
ATOM 1664 N N . LEU A 1 214 ? 24.188 -3.877 -0.189 1.00 79.75 214 LEU A N 1
ATOM 1665 C CA . LEU A 1 214 ? 22.877 -3.344 0.185 1.00 79.75 214 LEU A CA 1
ATOM 1666 C C . LEU A 1 214 ? 22.477 -2.230 -0.793 1.00 79.75 214 LEU A C 1
ATOM 1668 O O . LEU A 1 214 ? 23.086 -1.160 -0.799 1.00 79.75 214 LEU A O 1
ATOM 1672 N N . THR A 1 215 ? 21.450 -2.474 -1.603 1.00 72.88 215 THR A N 1
ATOM 1673 C CA . THR A 1 215 ? 20.977 -1.509 -2.608 1.00 72.88 215 THR A CA 1
ATOM 1674 C C . THR A 1 215 ? 19.660 -0.848 -2.212 1.00 72.88 215 THR A C 1
ATOM 1676 O O . THR A 1 215 ? 19.357 0.242 -2.687 1.00 72.88 215 THR A O 1
ATOM 1679 N N . CYS A 1 216 ? 18.886 -1.482 -1.328 1.00 76.81 216 CYS A N 1
ATOM 1680 C CA . CYS A 1 216 ? 17.574 -1.013 -0.901 1.00 76.81 216 CYS A CA 1
ATOM 1681 C C . CYS A 1 216 ? 17.389 -1.218 0.607 1.00 76.81 216 CYS A C 1
ATOM 1683 O O . CYS A 1 216 ? 17.680 -2.288 1.140 1.00 76.81 216 CYS A O 1
ATOM 1685 N N . LEU A 1 217 ? 16.876 -0.199 1.297 1.00 84.69 217 LEU A N 1
ATOM 1686 C CA . LEU A 1 217 ? 16.452 -0.291 2.692 1.00 84.69 217 LEU A CA 1
ATOM 1687 C C . LEU A 1 217 ? 15.015 0.214 2.809 1.00 84.69 217 LEU A C 1
ATOM 1689 O O . LEU A 1 217 ? 14.766 1.409 2.660 1.00 84.69 217 LEU A O 1
ATOM 1693 N N . ALA A 1 218 ? 14.090 -0.686 3.128 1.00 82.50 218 ALA A N 1
ATOM 1694 C CA . ALA A 1 218 ? 12.727 -0.317 3.483 1.00 82.50 218 ALA A CA 1
ATOM 1695 C C . ALA A 1 218 ? 12.640 -0.033 4.988 1.00 82.50 218 ALA A C 1
ATOM 1697 O O . ALA A 1 218 ? 13.088 -0.848 5.796 1.00 82.50 218 ALA A O 1
ATOM 1698 N N . VAL A 1 219 ? 12.063 1.109 5.369 1.00 86.25 219 VAL A N 1
ATOM 1699 C CA . VAL A 1 219 ? 11.931 1.525 6.772 1.00 86.25 219 VAL A CA 1
ATOM 1700 C C . VAL A 1 219 ? 10.458 1.514 7.168 1.00 86.25 219 VAL A C 1
ATOM 1702 O O . VAL A 1 219 ? 9.671 2.332 6.705 1.00 86.25 219 VAL A O 1
ATOM 1705 N N . TYR A 1 220 ? 10.090 0.587 8.043 1.00 83.69 220 TYR A N 1
ATOM 1706 C CA . TYR A 1 220 ? 8.726 0.372 8.509 1.00 83.69 220 TYR A CA 1
ATOM 1707 C C . TYR A 1 220 ? 8.542 1.024 9.879 1.00 83.69 220 TYR A C 1
ATOM 1709 O O . TYR A 1 220 ? 9.319 0.758 10.794 1.00 83.69 220 TYR A O 1
ATOM 1717 N N . GLN A 1 221 ? 7.509 1.849 10.044 1.00 84.75 221 GLN A N 1
ATOM 1718 C CA . GLN A 1 221 ? 7.106 2.350 11.357 1.00 84.75 221 GLN A CA 1
ATOM 1719 C C . GLN A 1 221 ? 6.014 1.437 11.914 1.00 84.75 221 GLN A C 1
ATOM 1721 O O . GLN A 1 221 ? 4.930 1.346 11.341 1.00 84.75 221 GLN A O 1
ATOM 1726 N N . MET A 1 222 ? 6.264 0.805 13.058 1.00 81.75 222 MET A N 1
ATOM 1727 C CA . MET A 1 222 ? 5.212 0.086 13.773 1.00 81.75 222 MET A CA 1
ATOM 1728 C C . MET A 1 222 ? 4.410 1.067 14.617 1.00 81.75 222 MET A C 1
ATOM 1730 O O . MET A 1 222 ? 4.996 1.872 15.340 1.00 81.75 222 MET A O 1
ATOM 1734 N N . ASN A 1 223 ? 3.083 0.956 14.534 1.00 70.00 223 ASN A N 1
ATOM 1735 C CA . ASN A 1 223 ? 2.116 1.790 15.245 1.00 70.00 223 ASN A CA 1
ATOM 1736 C C . ASN A 1 223 ? 2.303 3.299 14.976 1.00 70.00 223 ASN A C 1
ATOM 1738 O O . ASN A 1 223 ? 3.100 4.000 15.606 1.00 70.00 223 ASN A O 1
ATOM 1742 N N . THR A 1 224 ? 1.520 3.833 14.036 1.00 63.28 224 THR A N 1
ATOM 1743 C CA . THR A 1 224 ? 1.654 5.218 13.545 1.00 63.28 224 THR A CA 1
ATOM 1744 C C . THR A 1 224 ? 1.501 6.282 14.634 1.00 63.28 224 THR A C 1
ATOM 1746 O O . THR A 1 224 ? 1.989 7.398 14.476 1.00 63.28 224 THR A O 1
ATOM 1749 N N . THR A 1 225 ? 0.876 5.954 15.771 1.00 71.25 225 THR A N 1
ATOM 1750 C CA . THR A 1 225 ? 0.715 6.906 16.880 1.00 71.25 225 THR A CA 1
ATOM 1751 C C . THR A 1 225 ? 1.972 7.113 17.720 1.00 71.25 225 THR A C 1
ATOM 1753 O O . THR A 1 225 ? 2.017 8.071 18.490 1.00 71.25 225 THR A O 1
ATOM 1756 N N . ASP A 1 226 ? 2.977 6.246 17.588 1.00 77.81 226 ASP A N 1
ATOM 1757 C CA . ASP A 1 226 ? 4.146 6.243 18.474 1.00 77.81 226 ASP A CA 1
ATOM 1758 C C . ASP A 1 226 ? 5.291 7.133 17.977 1.00 77.81 226 ASP A C 1
ATOM 1760 O O . ASP A 1 226 ? 6.190 7.485 18.752 1.00 77.81 226 ASP A O 1
ATOM 1764 N N . PHE A 1 227 ? 5.245 7.539 16.707 1.00 82.75 227 PHE A N 1
ATOM 1765 C CA . PHE A 1 227 ? 6.200 8.474 16.127 1.00 82.75 227 PHE A CA 1
ATOM 1766 C C . PHE A 1 227 ? 5.486 9.543 15.320 1.00 82.75 227 PHE A C 1
ATOM 1768 O O . PHE A 1 227 ? 4.597 9.273 14.513 1.00 82.75 227 PHE A O 1
ATOM 1775 N N . THR A 1 228 ? 5.921 10.776 15.522 1.00 83.56 228 THR A N 1
ATOM 1776 C CA . THR A 1 228 ? 5.634 11.880 14.619 1.00 83.56 228 THR A CA 1
ATOM 1777 C C . THR A 1 228 ? 6.431 11.727 13.326 1.00 83.56 228 THR A C 1
ATOM 1779 O O . THR A 1 228 ? 7.477 11.078 13.281 1.00 83.56 228 THR A O 1
ATOM 1782 N N . LYS A 1 229 ? 5.955 12.383 12.266 1.00 77.62 229 LYS A N 1
ATOM 1783 C CA . LYS A 1 229 ? 6.672 12.450 10.991 1.00 77.62 229 LYS A CA 1
ATOM 1784 C C . LYS A 1 229 ? 8.102 12.983 11.166 1.00 77.62 229 LYS A C 1
ATOM 1786 O O . LYS A 1 229 ? 9.033 12.378 10.649 1.00 77.62 229 LYS A O 1
ATOM 1791 N N . ASP A 1 230 ? 8.267 14.055 11.940 1.00 81.69 230 ASP A N 1
ATOM 1792 C CA . ASP A 1 230 ? 9.568 14.686 12.190 1.00 81.69 230 ASP A CA 1
ATOM 1793 C C . ASP A 1 230 ? 10.531 13.748 12.943 1.00 81.69 230 ASP A C 1
ATOM 1795 O O . ASP A 1 230 ? 11.721 13.721 12.641 1.00 81.69 230 ASP A O 1
ATOM 1799 N N . GLU A 1 231 ? 10.034 12.940 13.892 1.00 86.56 231 GLU A N 1
ATOM 1800 C CA . GLU A 1 231 ? 10.851 11.920 14.573 1.00 86.56 231 GLU A CA 1
ATOM 1801 C C . GLU A 1 231 ? 11.357 10.855 13.595 1.00 86.56 231 GLU A C 1
ATOM 1803 O O . GLU A 1 231 ? 12.515 10.448 13.674 1.00 86.56 231 GLU A O 1
ATOM 1808 N N . ILE A 1 232 ? 10.510 10.402 12.668 1.00 86.25 232 ILE A N 1
ATOM 1809 C CA . ILE A 1 232 ? 10.913 9.423 11.656 1.00 86.25 232 ILE A CA 1
ATOM 1810 C C . ILE A 1 232 ? 11.900 10.033 10.659 1.00 86.25 232 ILE A C 1
ATOM 1812 O O . ILE A 1 232 ? 12.898 9.392 10.336 1.00 86.25 232 ILE A O 1
ATOM 1816 N N . GLU A 1 233 ? 11.673 11.267 10.205 1.00 80.31 233 GLU A N 1
ATOM 1817 C CA . GLU A 1 233 ? 12.615 11.981 9.336 1.00 80.31 233 GLU A CA 1
ATOM 1818 C C . GLU A 1 233 ? 13.984 12.164 10.016 1.00 80.31 233 GLU A C 1
ATOM 1820 O O . GLU A 1 233 ? 15.014 11.947 9.378 1.00 80.31 233 GLU A O 1
ATOM 1825 N N . ASP A 1 234 ? 14.013 12.479 11.315 1.00 89.06 234 ASP A N 1
ATOM 1826 C CA . ASP A 1 234 ? 15.247 12.569 12.107 1.00 89.06 234 ASP A CA 1
ATOM 1827 C C . ASP A 1 234 ? 15.955 11.209 12.249 1.00 89.06 234 ASP A C 1
ATOM 1829 O O . ASP A 1 234 ? 17.172 11.128 12.076 1.00 89.06 234 ASP A O 1
ATOM 1833 N N . ILE A 1 235 ? 15.212 10.126 12.508 1.00 91.12 235 ILE A N 1
ATOM 1834 C CA . ILE A 1 235 ? 15.762 8.760 12.553 1.00 91.12 235 ILE A CA 1
ATOM 1835 C C . ILE A 1 235 ? 16.391 8.398 11.209 1.00 91.12 235 ILE A C 1
ATOM 1837 O O . ILE A 1 235 ? 17.541 7.965 11.157 1.00 91.12 235 ILE A O 1
ATOM 1841 N N . VAL A 1 236 ? 15.652 8.603 10.123 1.00 86.25 236 VAL A N 1
ATOM 1842 C CA . VAL A 1 236 ? 16.095 8.294 8.764 1.00 86.25 236 VAL A CA 1
ATOM 1843 C C . VAL A 1 236 ? 17.309 9.138 8.376 1.00 86.25 236 VAL A C 1
ATOM 1845 O O . VAL A 1 236 ? 18.257 8.608 7.802 1.00 86.25 236 VAL A O 1
ATOM 1848 N N . GLY A 1 237 ? 17.339 10.420 8.750 1.00 84.62 237 GLY A N 1
ATOM 1849 C CA . GLY A 1 237 ? 18.477 11.312 8.514 1.00 84.62 237 GLY A CA 1
ATOM 1850 C C . GLY A 1 237 ? 19.757 10.917 9.262 1.00 84.62 237 GLY A C 1
ATOM 1851 O O . GLY A 1 237 ? 20.844 11.352 8.881 1.00 84.62 237 GLY A O 1
ATOM 1852 N N . LYS A 1 238 ? 19.650 10.082 10.304 1.00 90.38 238 LYS A N 1
ATOM 1853 C CA . LYS A 1 238 ? 20.785 9.531 11.066 1.00 90.38 238 LYS A CA 1
ATOM 1854 C C . LYS A 1 238 ? 21.272 8.178 10.546 1.00 90.38 238 LYS A C 1
ATOM 1856 O O . LYS A 1 238 ? 22.308 7.697 11.017 1.00 90.38 238 LYS A O 1
ATOM 1861 N N . LEU A 1 239 ? 20.554 7.554 9.610 1.00 88.88 239 LEU A N 1
ATOM 1862 C CA . LEU A 1 239 ? 20.985 6.295 9.016 1.00 88.88 239 LEU A CA 1
ATOM 1863 C C . LEU A 1 239 ? 22.170 6.541 8.080 1.00 88.88 239 LEU A C 1
ATOM 1865 O O . LEU A 1 239 ? 22.095 7.326 7.136 1.00 88.88 239 LEU A O 1
ATOM 1869 N N . ILE A 1 240 ? 23.275 5.852 8.350 1.00 81.69 240 ILE A N 1
ATOM 1870 C CA . ILE A 1 240 ? 24.487 5.891 7.538 1.00 81.69 240 ILE A CA 1
ATOM 1871 C C . ILE A 1 240 ? 24.518 4.609 6.723 1.00 81.69 240 ILE A C 1
ATOM 1873 O O . ILE A 1 240 ? 24.704 3.515 7.254 1.00 81.69 240 ILE A O 1
ATOM 1877 N N . LEU A 1 241 ? 24.339 4.762 5.419 1.00 74.44 241 LEU A N 1
ATOM 1878 C CA . LEU A 1 241 ? 24.354 3.667 4.465 1.00 74.44 241 LEU A CA 1
ATOM 1879 C C . LEU A 1 241 ? 25.628 3.777 3.631 1.00 74.44 241 LEU A C 1
ATOM 1881 O O . LEU A 1 241 ? 26.062 4.877 3.291 1.00 74.44 241 LEU A O 1
ATOM 1885 N N . ASN A 1 242 ? 26.270 2.645 3.344 1.00 66.19 242 ASN A N 1
ATOM 1886 C CA . ASN A 1 242 ? 27.446 2.629 2.481 1.00 66.19 242 ASN A CA 1
ATOM 1887 C C . ASN A 1 242 ? 26.972 2.751 1.024 1.00 66.19 242 ASN A C 1
ATOM 1889 O O . ASN A 1 242 ? 26.690 1.753 0.367 1.00 66.19 242 ASN A O 1
ATOM 1893 N N . THR A 1 243 ? 26.760 3.985 0.568 1.00 54.69 243 THR A N 1
ATOM 1894 C CA . THR A 1 243 ? 26.030 4.286 -0.671 1.00 54.69 243 THR A CA 1
ATOM 1895 C C . THR A 1 243 ? 26.925 4.405 -1.891 1.00 54.69 243 THR A C 1
ATOM 1897 O O . THR A 1 243 ? 26.573 5.173 -2.785 1.00 54.69 243 THR A O 1
ATOM 1900 N N . ASP A 1 244 ? 28.068 3.712 -1.950 1.00 51.19 244 ASP A N 1
ATOM 1901 C CA . ASP A 1 244 ? 29.009 3.927 -3.051 1.00 51.19 244 ASP A CA 1
ATOM 1902 C C . ASP A 1 244 ? 28.291 3.881 -4.418 1.00 51.19 244 ASP A C 1
ATOM 1904 O O . ASP A 1 244 ? 28.605 4.735 -5.246 1.00 51.19 244 ASP A O 1
ATOM 1908 N N . HIS A 1 245 ? 27.227 3.068 -4.613 1.00 44.59 245 HIS A N 1
ATOM 1909 C CA . HIS A 1 245 ? 26.469 2.999 -5.881 1.00 44.59 245 HIS A CA 1
ATOM 1910 C C . HIS A 1 245 ? 24.911 2.943 -5.845 1.00 44.59 245 HIS A C 1
ATOM 1912 O O . HIS A 1 245 ? 24.330 2.653 -6.889 1.00 44.59 245 HIS A O 1
ATOM 1918 N N . HIS A 1 246 ? 24.174 3.231 -4.753 1.00 48.97 246 HIS A N 1
ATOM 1919 C CA . HIS A 1 246 ? 22.716 2.923 -4.727 1.00 48.97 246 HIS A CA 1
ATOM 1920 C C . HIS A 1 246 ? 21.775 4.006 -4.172 1.00 48.97 246 HIS A C 1
ATOM 1922 O O . HIS A 1 246 ? 22.077 4.681 -3.188 1.00 48.97 246 HIS A O 1
ATOM 1928 N N . CYS A 1 247 ? 20.592 4.139 -4.797 1.00 45.56 247 CYS A N 1
ATOM 1929 C CA . CYS A 1 247 ? 19.484 4.938 -4.280 1.00 45.56 247 CYS A CA 1
ATOM 1930 C C . CYS A 1 247 ? 18.717 4.149 -3.212 1.00 45.56 247 CYS A C 1
ATOM 1932 O O . CYS A 1 247 ? 18.208 3.062 -3.470 1.00 45.56 247 CYS A O 1
ATOM 1934 N N . ILE A 1 248 ? 18.583 4.710 -2.014 1.00 51.22 248 ILE A N 1
ATOM 1935 C CA . ILE A 1 248 ? 17.757 4.102 -0.972 1.00 51.22 248 ILE A CA 1
ATOM 1936 C C . ILE A 1 248 ? 16.341 4.639 -1.112 1.00 51.22 248 ILE A C 1
ATOM 1938 O O . ILE A 1 248 ? 16.078 5.817 -0.871 1.00 51.22 248 ILE A O 1
ATOM 1942 N N . SER A 1 249 ? 15.425 3.762 -1.516 1.00 48.81 249 SER A N 1
ATOM 1943 C CA . SER A 1 249 ? 13.997 4.063 -1.505 1.00 48.81 249 SER A CA 1
ATOM 1944 C C . SER A 1 249 ? 13.453 3.891 -0.091 1.00 48.81 249 SER A C 1
ATOM 1946 O O . SER A 1 249 ? 13.206 2.778 0.362 1.00 48.81 249 SER A O 1
ATOM 1948 N N . LEU A 1 250 ? 13.259 5.008 0.603 1.00 51.03 250 LEU A N 1
ATOM 1949 C CA . LEU A 1 250 ? 12.626 5.046 1.918 1.00 51.03 250 LEU A CA 1
ATOM 1950 C C . LEU A 1 250 ? 11.104 5.010 1.740 1.00 51.03 250 LEU A C 1
ATOM 1952 O O . LEU A 1 250 ? 10.479 6.027 1.445 1.00 51.03 250 LEU A O 1
ATOM 1956 N N . GLY A 1 251 ? 10.506 3.831 1.882 1.00 51.97 251 GLY A N 1
ATOM 1957 C CA . GLY A 1 251 ? 9.054 3.680 1.929 1.00 51.97 251 GLY A CA 1
ATOM 1958 C C . GLY A 1 251 ? 8.573 3.637 3.372 1.00 51.97 251 GLY A C 1
ATOM 1959 O O . GLY A 1 251 ? 8.773 2.617 4.019 1.00 51.97 251 GLY A O 1
ATOM 1960 N N . LEU A 1 252 ? 7.929 4.703 3.857 1.00 53.44 252 LEU A N 1
ATOM 1961 C CA . LEU A 1 252 ? 7.191 4.660 5.121 1.00 53.44 252 LEU A CA 1
ATOM 1962 C C . LEU A 1 252 ? 5.913 3.860 4.899 1.00 53.44 252 LEU A C 1
ATOM 1964 O O . LEU A 1 252 ? 5.014 4.292 4.178 1.00 53.44 252 LEU A O 1
ATOM 1968 N N . TRP A 1 253 ? 5.867 2.665 5.471 1.00 50.03 253 TRP A N 1
ATOM 1969 C CA . TRP A 1 253 ? 4.693 1.810 5.410 1.00 50.03 253 TRP A CA 1
ATOM 1970 C C . TRP A 1 253 ? 3.933 1.913 6.727 1.00 50.03 253 TRP A C 1
ATOM 1972 O O . TRP A 1 253 ? 4.496 1.665 7.793 1.00 50.03 253 TRP A O 1
ATOM 1982 N N . GLU A 1 254 ? 2.669 2.313 6.629 1.00 50.69 254 GLU A N 1
ATOM 1983 C CA . GLU A 1 254 ? 1.732 2.391 7.743 1.00 50.69 254 GLU A CA 1
ATOM 1984 C C . GLU A 1 254 ? 0.957 1.061 7.795 1.00 50.69 254 GLU A C 1
ATOM 1986 O O . GLU A 1 254 ? 0.090 0.857 6.940 1.00 50.69 254 GLU A O 1
ATOM 1991 N N . PRO A 1 255 ? 1.262 0.134 8.729 1.00 42.25 255 PRO A N 1
ATOM 1992 C CA . PRO A 1 255 ? 0.392 -1.010 8.979 1.00 42.25 255 PRO A CA 1
ATOM 1993 C C . PRO A 1 255 ? -0.961 -0.474 9.443 1.00 42.25 255 PRO A C 1
ATOM 1995 O O . PRO A 1 255 ? -1.020 0.313 10.387 1.00 42.25 255 PRO A O 1
ATOM 1998 N N . ASP A 1 256 ? -2.010 -0.850 8.718 1.00 46.12 256 ASP A N 1
ATOM 1999 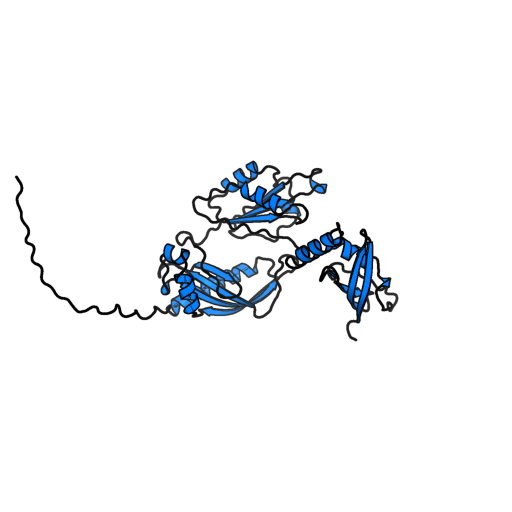C CA . ASP A 1 256 ? -3.407 -0.443 8.857 1.00 46.12 256 ASP A CA 1
ATOM 2000 C C . ASP A 1 256 ? -3.764 0.396 10.092 1.00 46.12 256 ASP A C 1
ATOM 2002 O O . ASP A 1 256 ? -4.068 -0.094 11.179 1.00 46.12 256 ASP A O 1
ATOM 2006 N N . SER A 1 257 ? -3.876 1.702 9.866 1.00 40.34 257 SER A N 1
ATOM 2007 C CA . SER A 1 257 ? -4.897 2.491 10.542 1.00 40.34 257 SER A CA 1
ATOM 2008 C C . SER A 1 257 ? -5.862 2.983 9.471 1.00 40.34 257 SER A C 1
ATOM 2010 O O . SER A 1 257 ? -5.564 3.951 8.781 1.00 40.34 257 SER A O 1
ATOM 2012 N N . LEU A 1 258 ? -6.966 2.250 9.275 1.00 42.69 258 LEU A N 1
ATOM 2013 C CA . LEU A 1 258 ? -8.195 2.684 8.592 1.00 42.69 258 LEU A CA 1
ATOM 2014 C C . LEU A 1 258 ? -7.974 3.734 7.477 1.00 42.69 258 LEU A C 1
ATOM 2016 O O . LEU A 1 258 ? -8.152 4.932 7.693 1.00 42.69 258 LEU A O 1
ATOM 2020 N N . SER A 1 259 ? -7.636 3.296 6.259 1.00 43.75 259 SER A N 1
ATOM 2021 C CA . SER A 1 259 ? -7.595 4.132 5.040 1.00 43.75 259 SER A CA 1
ATOM 2022 C C . SER A 1 259 ? -6.742 5.417 5.161 1.00 43.75 259 SER A C 1
ATOM 2024 O O . SER A 1 259 ? -7.258 6.524 5.322 1.00 43.75 259 SER A O 1
ATOM 2026 N N . SER A 1 260 ? -5.418 5.298 5.040 1.00 47.12 260 SER A N 1
ATOM 2027 C CA . SER A 1 260 ? -4.434 6.367 5.320 1.00 47.12 260 SER A CA 1
ATOM 2028 C C . SER A 1 260 ? -4.580 7.680 4.527 1.00 47.12 260 SER A C 1
ATOM 2030 O O . SER A 1 260 ? -4.063 8.715 4.953 1.00 47.12 260 SER A O 1
ATOM 2032 N N . VAL A 1 261 ? -5.360 7.724 3.442 1.00 47.06 261 VAL A N 1
ATOM 2033 C CA . VAL A 1 261 ? -5.683 9.000 2.771 1.00 47.06 261 VAL A CA 1
ATOM 2034 C C . VAL A 1 261 ? -6.806 9.764 3.491 1.00 47.06 261 VAL A C 1
ATOM 2036 O O . VAL A 1 261 ? -6.768 10.991 3.554 1.00 47.06 261 VAL A O 1
ATOM 2039 N N . ASN A 1 262 ? -7.771 9.070 4.102 1.00 54.19 262 ASN A N 1
ATOM 2040 C CA . ASN A 1 262 ? -8.890 9.704 4.806 1.00 54.19 262 ASN A CA 1
ATOM 2041 C C . ASN A 1 262 ? -8.659 9.800 6.318 1.00 54.19 262 ASN A C 1
ATOM 2043 O O . ASN A 1 262 ? -8.999 10.824 6.911 1.00 54.19 262 ASN A O 1
ATOM 2047 N N . GLY A 1 263 ? -8.034 8.800 6.949 1.00 62.75 263 GLY A N 1
ATOM 2048 C CA . GLY A 1 263 ? -7.859 8.751 8.405 1.00 62.75 263 GLY A CA 1
ATOM 2049 C C . GLY A 1 263 ? -7.117 9.967 8.977 1.00 62.75 263 GLY A C 1
ATOM 2050 O O . GLY A 1 263 ? -7.571 10.580 9.947 1.00 62.75 263 GLY A O 1
ATOM 2051 N N . SER A 1 264 ? -6.029 10.392 8.322 1.00 68.38 264 SER A N 1
ATOM 2052 C CA . SER A 1 264 ? -5.248 11.578 8.710 1.00 68.38 264 SER A CA 1
ATOM 2053 C C . SER A 1 264 ? -6.034 12.890 8.540 1.00 68.38 264 SER A C 1
ATOM 2055 O O . SER A 1 264 ? -5.962 13.792 9.381 1.00 68.38 264 SER A O 1
ATOM 2057 N N . HIS A 1 265 ? -6.850 13.001 7.490 1.00 74.38 265 HIS A N 1
ATOM 2058 C CA . HIS A 1 265 ? -7.720 14.156 7.269 1.00 74.38 265 HIS A CA 1
ATOM 2059 C C . HIS A 1 265 ? -8.856 14.230 8.295 1.00 74.38 265 HIS A C 1
ATOM 2061 O O . HIS A 1 265 ? -9.132 15.313 8.826 1.00 74.38 265 HIS A O 1
ATOM 2067 N N . ILE A 1 266 ? -9.472 13.090 8.615 1.00 85.25 266 ILE A N 1
ATOM 2068 C CA . ILE A 1 266 ? -10.545 12.981 9.606 1.00 85.25 266 ILE A CA 1
ATOM 2069 C C . ILE A 1 266 ? -10.010 13.357 10.986 1.00 85.25 266 ILE A C 1
ATOM 2071 O O . ILE A 1 266 ? -10.544 14.276 11.607 1.00 85.25 266 ILE A O 1
ATOM 2075 N N . ILE A 1 267 ? -8.912 12.739 11.439 1.00 84.81 267 ILE A N 1
ATOM 2076 C CA . ILE A 1 267 ? -8.375 12.998 12.782 1.00 84.81 267 ILE A CA 1
ATOM 2077 C C . ILE A 1 267 ? -7.942 14.458 12.954 1.00 84.81 267 ILE A C 1
ATOM 2079 O O . ILE A 1 267 ? -8.209 15.067 13.988 1.00 84.81 267 ILE A O 1
ATOM 2083 N N . ASN A 1 268 ? -7.353 15.072 11.924 1.00 82.50 268 ASN A N 1
ATOM 2084 C CA . ASN A 1 268 ? -6.993 16.488 11.959 1.00 82.50 268 ASN A CA 1
ATOM 2085 C C . ASN A 1 268 ? -8.227 17.395 12.037 1.00 82.50 268 ASN A C 1
ATOM 2087 O O . ASN A 1 268 ? -8.189 18.434 12.697 1.00 82.50 268 ASN A O 1
ATOM 2091 N N . SER A 1 269 ? -9.328 17.022 11.384 1.00 86.69 269 SER A N 1
ATOM 2092 C CA . SER A 1 269 ? -10.581 17.771 11.484 1.00 86.69 269 SER A CA 1
ATOM 2093 C C . SER A 1 269 ? -11.253 17.616 12.844 1.00 86.69 269 SER A C 1
ATOM 2095 O O . SER A 1 269 ? -11.723 18.602 13.411 1.00 86.69 269 SER A O 1
ATOM 2097 N N . LEU A 1 270 ? -11.208 16.416 13.418 1.00 89.12 270 LEU A N 1
ATOM 2098 C CA . LEU A 1 270 ? -11.700 16.143 14.764 1.00 89.12 270 LEU A CA 1
ATOM 2099 C C . LEU A 1 270 ? -10.892 16.892 15.833 1.00 89.12 270 LEU A C 1
ATOM 2101 O O . LEU A 1 270 ? -11.480 17.527 16.707 1.00 89.12 270 LEU A O 1
ATOM 2105 N N . LYS A 1 271 ? -9.561 16.944 15.706 1.00 88.06 271 LYS A N 1
ATOM 2106 C CA . LYS A 1 271 ? -8.697 17.754 16.582 1.00 88.06 271 LYS A CA 1
ATOM 2107 C C . LYS A 1 271 ? -9.057 19.238 16.547 1.00 88.06 271 LYS A C 1
ATOM 2109 O O . LYS A 1 271 ? -9.138 19.876 17.593 1.00 88.06 271 LYS A O 1
ATOM 2114 N N . ARG A 1 272 ? -9.362 19.794 15.367 1.00 86.88 272 ARG A N 1
ATOM 2115 C CA . ARG A 1 272 ? -9.855 21.185 15.244 1.00 86.88 272 ARG A CA 1
ATOM 2116 C C . ARG A 1 272 ? -11.206 21.410 15.932 1.00 86.88 272 ARG A C 1
ATOM 2118 O O . ARG A 1 272 ? -11.514 22.545 16.281 1.00 86.88 272 ARG A O 1
ATOM 2125 N N . LYS A 1 273 ? -11.992 20.350 16.130 1.00 85.25 273 LYS A N 1
ATOM 2126 C CA . LYS A 1 273 ? -13.255 20.349 16.883 1.00 85.25 273 LYS A CA 1
ATOM 2127 C C . LYS A 1 273 ? -13.064 20.061 18.381 1.00 85.25 273 LYS A C 1
ATOM 2129 O O . LYS A 1 273 ? -14.049 20.006 19.107 1.00 85.25 273 LYS A O 1
ATOM 2134 N N . GLY A 1 274 ? -11.823 19.916 18.852 1.00 86.06 274 GLY A N 1
ATOM 2135 C CA . GLY A 1 274 ? -11.497 19.696 20.262 1.00 86.06 274 GLY A CA 1
ATOM 2136 C C . GLY A 1 274 ? -11.432 18.230 20.692 1.00 86.06 274 GLY A C 1
ATOM 2137 O O . GLY A 1 274 ? -11.316 17.974 21.884 1.00 86.06 274 GLY A O 1
ATOM 2138 N N . PHE A 1 275 ? -11.486 17.276 19.758 1.00 88.50 275 PHE A N 1
ATOM 2139 C CA . PHE A 1 275 ? -11.314 15.854 20.059 1.00 88.50 275 PHE A CA 1
ATOM 2140 C C . PHE A 1 275 ? -9.831 15.488 20.166 1.00 88.50 275 PHE A C 1
ATOM 2142 O O . PHE A 1 275 ? -9.079 15.675 19.208 1.00 88.50 275 PHE A O 1
ATOM 2149 N N . ASN A 1 276 ? -9.416 14.935 21.306 1.00 87.00 276 ASN A N 1
ATOM 2150 C CA . ASN A 1 276 ? -8.022 14.531 21.542 1.00 87.00 276 ASN A CA 1
ATOM 2151 C C . ASN A 1 276 ? -7.798 13.010 21.497 1.00 87.00 276 ASN A C 1
ATOM 2153 O O . ASN A 1 276 ? -6.670 12.561 21.706 1.00 87.00 276 ASN A O 1
ATOM 2157 N N . GLY A 1 277 ? -8.851 12.235 21.228 1.00 86.50 277 GLY A N 1
ATOM 2158 C CA . GLY A 1 277 ? -8.800 10.780 21.134 1.00 86.50 277 GLY A CA 1
ATOM 2159 C C . GLY A 1 277 ? -8.231 10.251 19.814 1.00 86.50 277 GLY A C 1
ATOM 2160 O O . GLY A 1 277 ? -7.728 10.992 18.961 1.00 86.50 277 GLY A O 1
ATOM 2161 N N . LYS A 1 278 ? -8.322 8.935 19.645 1.00 88.69 278 LYS A N 1
ATOM 2162 C CA . LYS A 1 278 ? -8.013 8.183 18.424 1.00 88.69 278 LYS A CA 1
ATOM 2163 C C . LYS A 1 278 ? -9.306 7.875 17.660 1.00 88.69 278 LYS A C 1
ATOM 2165 O O . LYS A 1 278 ? -10.390 7.891 18.230 1.00 88.69 278 LYS A O 1
ATOM 2170 N N . LEU A 1 279 ? -9.207 7.540 16.368 1.00 87.06 279 LEU A N 1
ATOM 2171 C CA . LEU A 1 279 ? -10.374 7.082 15.588 1.00 87.06 279 LEU A CA 1
ATOM 2172 C C . LEU A 1 279 ? -11.060 5.868 16.231 1.00 87.06 279 LEU A C 1
ATOM 2174 O O . LEU A 1 279 ? -12.282 5.779 16.207 1.00 87.06 279 LEU A O 1
ATOM 2178 N N . LYS A 1 280 ? -10.270 4.987 16.856 1.00 88.69 280 LYS A N 1
ATOM 2179 C CA . LYS A 1 280 ? -10.769 3.824 17.592 1.00 88.69 280 LYS A CA 1
ATOM 2180 C C . LYS A 1 280 ? -11.723 4.202 18.732 1.00 88.69 280 LYS A C 1
ATOM 2182 O O . LYS A 1 280 ? -12.671 3.475 18.989 1.00 88.69 280 LYS A O 1
ATOM 2187 N N . ASP A 1 281 ? -11.539 5.355 19.370 1.00 92.19 281 ASP A N 1
ATOM 2188 C CA . ASP A 1 281 ? -12.418 5.768 20.469 1.00 92.19 281 ASP A CA 1
ATOM 2189 C C . ASP A 1 281 ? -13.844 6.055 19.959 1.00 92.19 281 ASP A C 1
ATOM 2191 O O . ASP A 1 281 ? -14.809 5.864 20.688 1.00 92.19 281 ASP A O 1
ATOM 2195 N N . ILE A 1 282 ? -13.995 6.450 18.685 1.00 94.25 282 ILE A N 1
ATOM 2196 C CA . ILE A 1 282 ? -15.305 6.658 18.047 1.00 94.25 282 ILE A CA 1
ATOM 2197 C C . ILE A 1 282 ? -15.998 5.323 17.772 1.00 94.25 282 ILE A C 1
ATOM 2199 O O . ILE A 1 282 ? -17.197 5.194 18.005 1.00 94.25 282 ILE A O 1
ATOM 2203 N N . THR A 1 283 ? -15.257 4.329 17.277 1.00 95.25 283 THR A N 1
ATOM 2204 C CA . THR A 1 283 ? -15.812 2.991 17.031 1.00 95.25 283 THR A CA 1
ATOM 2205 C C . THR A 1 283 ? -16.155 2.288 18.342 1.00 95.25 283 THR A C 1
ATOM 2207 O O . THR A 1 283 ? -17.216 1.683 18.447 1.00 95.25 283 THR A O 1
ATOM 2210 N N . ASP A 1 284 ? -15.292 2.414 19.355 1.00 95.44 284 ASP A N 1
ATOM 2211 C CA . ASP A 1 284 ? -15.492 1.817 20.677 1.00 95.44 284 ASP A CA 1
ATOM 2212 C C . ASP A 1 284 ? -16.723 2.400 21.381 1.00 95.44 284 ASP A C 1
ATOM 2214 O O . ASP A 1 284 ? -17.466 1.654 22.016 1.00 95.44 284 ASP A O 1
ATOM 2218 N N . ASP A 1 285 ? -16.959 3.708 21.237 1.00 97.06 285 ASP A N 1
ATOM 2219 C CA . ASP A 1 285 ? -18.152 4.382 21.752 1.00 97.06 285 ASP A CA 1
ATOM 2220 C C . ASP A 1 285 ? -19.426 3.891 21.045 1.00 97.06 285 ASP A C 1
ATOM 2222 O O . ASP A 1 285 ? -20.361 3.466 21.721 1.00 97.06 285 ASP A O 1
ATOM 2226 N N . LEU A 1 286 ? -19.442 3.821 19.704 1.00 97.94 286 LEU A N 1
ATOM 2227 C CA . LEU A 1 286 ? -20.605 3.336 18.941 1.00 97.94 286 LEU A CA 1
ATOM 2228 C C . LEU A 1 286 ? -21.053 1.930 19.366 1.00 97.94 286 LEU A C 1
ATOM 2230 O O . LEU A 1 286 ? -22.248 1.665 19.480 1.00 97.94 286 LEU A O 1
ATOM 2234 N N . ILE A 1 287 ? -20.102 1.032 19.631 1.00 98.12 287 ILE A N 1
ATOM 2235 C CA . ILE A 1 287 ? -20.384 -0.350 20.048 1.00 98.12 287 ILE A CA 1
ATOM 2236 C C . ILE A 1 287 ? -21.185 -0.404 21.359 1.00 98.12 287 ILE A C 1
ATOM 2238 O O . ILE A 1 287 ? -21.961 -1.336 21.569 1.00 98.12 287 ILE A O 1
ATOM 2242 N N . GLN A 1 288 ? -21.048 0.603 22.227 1.00 98.12 288 GLN A N 1
ATOM 2243 C CA . GLN A 1 288 ? -21.794 0.690 23.487 1.00 98.12 288 GLN A CA 1
ATOM 2244 C C . GLN A 1 288 ? -23.237 1.182 23.317 1.00 98.12 288 GLN A C 1
ATOM 2246 O O . GLN A 1 288 ? -23.959 1.247 24.312 1.00 98.12 288 GLN A O 1
ATOM 2251 N N . HIS A 1 289 ? -23.659 1.505 22.090 1.00 98.19 289 HIS A N 1
ATOM 2252 C CA . HIS A 1 289 ? -24.951 2.119 21.795 1.00 98.19 289 HIS A CA 1
ATOM 2253 C C . HIS A 1 289 ? -25.878 1.250 20.913 1.00 98.19 289 HIS A C 1
ATOM 2255 O O . HIS A 1 289 ? -26.375 1.727 19.884 1.00 98.19 289 HIS A O 1
ATOM 2261 N N . PRO A 1 290 ? -26.159 -0.024 21.269 1.00 98.06 290 PRO A N 1
ATOM 2262 C CA . PRO A 1 290 ? -27.046 -0.884 20.480 1.00 98.06 290 PRO A CA 1
ATOM 2263 C C . PRO A 1 290 ? -28.481 -0.340 20.384 1.00 98.06 290 PRO A C 1
ATOM 2265 O O . PRO A 1 290 ? -29.202 -0.679 19.451 1.00 98.06 290 PRO A O 1
ATOM 2268 N N . GLU A 1 291 ? -28.901 0.548 21.292 1.00 98.25 291 GLU A N 1
ATOM 2269 C CA . GLU A 1 291 ? -30.201 1.224 21.240 1.00 98.25 291 GLU A CA 1
ATOM 2270 C C . GLU A 1 291 ? -30.380 2.150 20.027 1.00 98.25 291 GLU A C 1
ATOM 2272 O O . GLU A 1 291 ? -31.495 2.598 19.761 1.00 98.25 291 GLU A O 1
ATOM 2277 N N . LEU A 1 292 ? -29.302 2.457 19.295 1.00 98.50 292 LEU A N 1
ATOM 2278 C CA . LEU A 1 292 ? -29.368 3.200 18.036 1.00 98.50 292 LEU A CA 1
ATOM 2279 C C . LEU A 1 292 ? -29.924 2.354 16.885 1.00 98.50 292 LEU A C 1
ATOM 2281 O O . LEU A 1 292 ? -30.340 2.916 15.875 1.00 98.50 292 LEU A O 1
ATOM 2285 N N . ILE A 1 293 ? -29.927 1.024 17.002 1.00 98.56 293 ILE A N 1
ATOM 2286 C CA . ILE A 1 293 ? -30.403 0.123 15.951 1.00 98.56 293 ILE A CA 1
ATOM 2287 C C . ILE A 1 293 ? -31.942 0.119 15.966 1.00 98.56 293 ILE A C 1
ATOM 2289 O O . ILE A 1 293 ? -32.536 -0.298 16.959 1.00 98.56 293 ILE A O 1
ATOM 2293 N N . PRO A 1 294 ? -32.626 0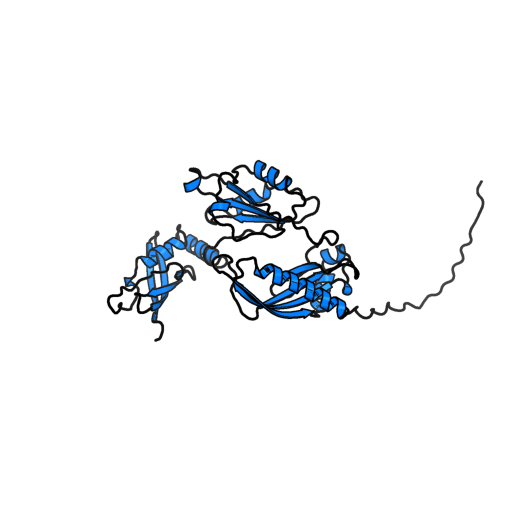.561 14.890 1.00 97.94 294 PRO A N 1
ATOM 2294 C CA . PRO A 1 294 ? -34.084 0.728 14.890 1.00 97.94 294 PRO A CA 1
ATOM 2295 C C . PRO A 1 294 ? -34.848 -0.574 14.594 1.00 97.94 294 PRO A C 1
ATOM 2297 O O . PRO A 1 294 ? -36.015 -0.533 14.204 1.00 97.94 294 PRO A O 1
ATOM 2300 N N . TYR A 1 295 ? -34.190 -1.721 14.760 1.00 97.88 295 TYR A N 1
ATOM 2301 C CA . TYR A 1 295 ? -34.731 -3.046 14.484 1.00 97.88 295 TYR A CA 1
ATOM 2302 C C . TYR A 1 295 ? -34.682 -3.885 15.755 1.00 97.88 295 TYR A C 1
ATOM 2304 O O . TYR A 1 295 ? -33.693 -3.862 16.484 1.00 97.88 295 TYR A O 1
ATOM 2312 N N . ASP A 1 296 ? -35.742 -4.647 16.003 1.00 97.88 296 ASP A N 1
ATOM 2313 C CA . ASP A 1 296 ? -35.750 -5.635 17.075 1.00 97.88 296 ASP A CA 1
ATOM 2314 C C . ASP A 1 296 ? -35.013 -6.901 16.627 1.00 97.88 296 ASP A C 1
ATOM 2316 O O . ASP A 1 296 ? -35.092 -7.310 15.465 1.00 97.88 296 ASP A O 1
ATOM 2320 N N . GLY A 1 297 ? -34.335 -7.555 17.569 1.00 96.94 297 GLY A N 1
ATOM 2321 C CA . GLY A 1 297 ? -33.795 -8.889 17.338 1.00 96.94 297 GLY A CA 1
ATOM 2322 C C . GLY A 1 297 ? -34.902 -9.939 17.191 1.00 96.94 297 GLY A C 1
ATOM 2323 O O . GLY A 1 297 ? -35.999 -9.821 17.747 1.00 96.94 297 GLY A O 1
ATOM 2324 N N . VAL A 1 298 ? -34.610 -11.006 16.458 1.00 96.31 298 VAL A N 1
ATOM 2325 C CA . VAL A 1 298 ? -35.497 -12.139 16.204 1.00 96.31 298 VAL A CA 1
ATOM 2326 C C . VAL A 1 298 ? -34.946 -13.405 16.846 1.00 96.31 298 VAL A C 1
ATOM 2328 O O . VAL A 1 298 ? -33.754 -13.551 17.094 1.00 96.31 298 VAL A O 1
ATOM 2331 N N . LEU A 1 299 ? -35.836 -14.357 17.136 1.00 95.81 299 LEU A N 1
ATOM 2332 C CA . LEU A 1 299 ? -35.465 -15.682 17.660 1.00 95.81 299 LEU A CA 1
ATOM 2333 C C . LEU A 1 299 ? -34.614 -15.641 18.948 1.00 95.81 299 LEU A C 1
ATOM 2335 O O . LEU A 1 299 ? -33.883 -16.581 19.248 1.00 95.81 299 LEU A O 1
ATOM 2339 N N . GLY A 1 300 ? -34.744 -14.569 19.736 1.00 95.62 300 GLY A N 1
ATOM 2340 C CA . GLY A 1 300 ? -33.964 -14.357 20.957 1.00 95.62 300 GLY A CA 1
ATOM 2341 C C . GLY A 1 300 ? -32.571 -13.759 20.730 1.00 95.62 300 GLY A C 1
ATOM 2342 O O . GLY A 1 300 ? -31.818 -13.647 21.696 1.00 95.62 300 GLY A O 1
ATOM 2343 N N . GLY A 1 301 ? -32.236 -13.370 19.496 1.00 96.50 301 GLY A N 1
ATOM 2344 C CA . GLY A 1 301 ? -31.077 -12.538 19.185 1.00 96.50 301 GLY A CA 1
ATOM 2345 C C . GLY A 1 301 ? -31.203 -11.140 19.794 1.00 96.50 301 GLY A C 1
ATOM 2346 O O . GLY A 1 301 ? -32.304 -10.637 20.021 1.00 96.50 301 GLY A O 1
ATOM 2347 N N . THR A 1 302 ? -30.061 -10.522 20.091 1.00 97.81 302 THR A N 1
ATOM 2348 C CA . THR A 1 302 ? -29.973 -9.116 20.515 1.00 97.81 302 THR A CA 1
ATOM 2349 C C . THR A 1 302 ? -29.262 -8.346 19.418 1.00 97.81 302 THR A C 1
ATOM 2351 O O . THR A 1 302 ? -28.182 -8.760 19.023 1.00 97.81 302 THR A O 1
ATOM 2354 N N . MET A 1 303 ? -29.846 -7.251 18.931 1.00 98.25 303 MET A N 1
ATOM 2355 C CA . MET A 1 303 ? -29.173 -6.399 17.951 1.00 98.25 303 MET A CA 1
ATOM 2356 C C . MET A 1 303 ? -27.951 -5.717 18.565 1.00 98.25 303 MET A C 1
ATOM 2358 O O . MET A 1 303 ? -28.023 -5.184 19.676 1.00 98.25 303 MET A O 1
ATOM 2362 N N . GLY A 1 304 ? -26.843 -5.698 17.830 1.00 98.31 304 GLY A N 1
ATOM 2363 C CA . GLY A 1 304 ? -25.629 -5.025 18.262 1.00 98.31 304 GLY A CA 1
ATOM 2364 C C . GLY A 1 304 ? -24.591 -4.842 17.160 1.00 98.31 304 GLY A C 1
ATOM 2365 O O . GLY A 1 304 ? -24.701 -5.372 16.054 1.00 98.31 304 GLY A O 1
ATOM 2366 N N . PHE A 1 305 ? -23.555 -4.078 17.502 1.00 98.12 305 PHE A N 1
ATOM 2367 C CA . PHE A 1 305 ? -22.363 -3.875 16.683 1.00 98.12 305 PHE A CA 1
ATOM 2368 C C . PHE A 1 305 ? -21.272 -4.848 17.144 1.00 98.12 305 PHE A C 1
ATOM 2370 O O . PHE A 1 305 ? -20.470 -4.529 18.022 1.00 98.12 305 PHE A O 1
ATOM 2377 N N . TYR A 1 306 ? -21.279 -6.069 16.607 1.00 96.06 306 TYR A N 1
ATOM 2378 C CA . TYR A 1 306 ? -20.390 -7.142 17.074 1.00 96.06 306 TYR A CA 1
ATOM 2379 C C . TYR A 1 306 ? -19.035 -7.214 16.355 1.00 96.06 306 TYR A C 1
ATOM 2381 O O . TYR A 1 306 ? -18.120 -7.847 16.880 1.00 96.06 306 TYR A O 1
ATOM 2389 N N . PHE A 1 307 ? -18.891 -6.540 15.209 1.00 93.19 307 PHE A N 1
ATOM 2390 C CA . PHE A 1 307 ? -17.692 -6.566 14.361 1.00 93.19 307 PHE A CA 1
ATOM 2391 C C . PHE A 1 307 ? -17.129 -5.148 14.206 1.00 93.19 307 PHE A C 1
ATOM 2393 O O . PHE A 1 307 ? -17.578 -4.400 13.334 1.00 93.19 307 PHE A O 1
ATOM 2400 N N . PRO A 1 308 ? -16.179 -4.728 15.063 1.00 89.94 308 PRO A N 1
ATOM 2401 C CA . PRO A 1 308 ? -15.542 -3.414 14.963 1.00 89.94 308 PRO A CA 1
ATOM 2402 C C . PRO A 1 308 ? -14.906 -3.136 13.593 1.00 89.94 308 PRO A C 1
ATOM 2404 O O . PRO A 1 308 ? -14.845 -1.986 13.166 1.00 89.94 308 PRO A O 1
ATOM 2407 N N . GLU A 1 309 ? -14.437 -4.178 12.906 1.00 84.50 309 GLU A N 1
ATOM 2408 C CA . GLU A 1 309 ? -13.860 -4.126 11.561 1.00 84.50 309 GLU A CA 1
ATOM 2409 C C . GLU A 1 309 ? -14.850 -3.658 10.483 1.00 84.50 309 GLU A C 1
ATOM 2411 O O . GLU A 1 309 ? -14.426 -3.039 9.507 1.00 84.50 309 GLU A O 1
ATOM 2416 N N . ASP A 1 310 ? -16.154 -3.852 10.704 1.00 92.69 310 ASP A N 1
ATOM 2417 C CA . ASP A 1 310 ? -17.234 -3.426 9.805 1.00 92.69 310 ASP A CA 1
ATOM 2418 C C . ASP A 1 310 ? -17.848 -2.072 10.223 1.00 92.69 310 ASP A C 1
ATOM 2420 O O . ASP A 1 310 ? -18.953 -1.697 9.810 1.00 92.69 310 ASP A O 1
ATOM 2424 N N . ILE A 1 311 ? -17.126 -1.311 11.056 1.00 95.62 311 ILE A N 1
ATOM 2425 C CA . ILE A 1 311 ? -17.434 0.077 11.405 1.00 95.62 311 ILE A CA 1
ATOM 2426 C C . ILE A 1 311 ? -16.414 0.992 10.726 1.00 95.62 311 ILE A C 1
ATOM 2428 O O . ILE A 1 311 ? -15.221 0.997 11.030 1.00 95.62 311 ILE A O 1
ATOM 2432 N N . HIS A 1 312 ? -16.893 1.838 9.820 1.00 92.44 312 HIS A N 1
ATOM 2433 C CA . HIS A 1 312 ? -16.062 2.719 9.010 1.00 92.44 312 HIS A CA 1
ATOM 2434 C C . HIS A 1 312 ? -16.370 4.189 9.301 1.00 92.44 312 HIS A C 1
ATOM 2436 O O . HIS A 1 312 ? -17.428 4.713 8.944 1.00 92.44 312 HIS A O 1
ATOM 2442 N N . VAL A 1 313 ? -15.413 4.895 9.910 1.00 93.00 313 VAL A N 1
ATOM 2443 C CA . VAL A 1 313 ? -15.482 6.355 10.063 1.00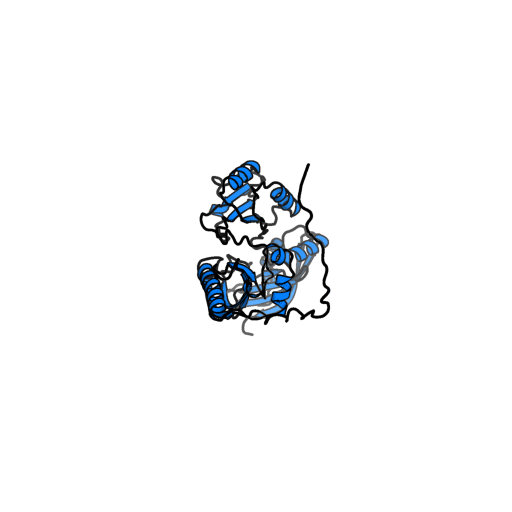 93.00 313 VAL A CA 1
ATOM 2444 C C . VAL A 1 313 ? -15.199 7.002 8.709 1.00 93.00 313 VAL A C 1
ATOM 2446 O O . VAL A 1 313 ? -14.070 6.990 8.224 1.00 93.00 313 VAL A O 1
ATOM 2449 N N . LEU A 1 314 ? -16.235 7.556 8.080 1.00 91.25 314 LEU A N 1
ATOM 2450 C CA . LEU A 1 314 ? -16.159 8.070 6.711 1.00 91.25 314 LEU A CA 1
ATOM 2451 C C . LEU A 1 314 ? -15.606 9.495 6.655 1.00 91.25 314 LEU A C 1
ATOM 2453 O O . LEU A 1 314 ? -14.882 9.863 5.732 1.00 91.25 314 LEU A O 1
ATOM 2457 N N . THR A 1 315 ? -16.007 10.324 7.617 1.00 93.31 315 THR A N 1
ATOM 2458 C CA . THR A 1 315 ? -15.655 11.746 7.711 1.00 93.31 315 THR A CA 1
ATOM 2459 C C . THR A 1 315 ? -15.572 12.157 9.178 1.00 93.31 315 THR A C 1
ATOM 2461 O O . THR A 1 315 ? -15.832 11.360 10.069 1.00 93.31 315 THR A O 1
ATOM 2464 N N . ASP A 1 316 ? -15.303 13.431 9.455 1.00 92.94 316 ASP A N 1
ATOM 2465 C CA . ASP A 1 316 ? -15.371 14.006 10.806 1.00 92.94 316 ASP A CA 1
ATOM 2466 C C . ASP A 1 316 ? -16.809 14.271 11.303 1.00 92.94 316 ASP A C 1
ATOM 2468 O O . ASP A 1 316 ? -17.046 15.172 12.124 1.00 92.94 316 ASP A O 1
ATOM 2472 N N . LYS A 1 317 ? -17.768 13.548 10.718 1.00 95.94 317 LYS A N 1
ATOM 2473 C CA . LYS A 1 317 ? -19.204 13.737 10.886 1.00 95.94 317 LYS A CA 1
ATOM 2474 C C . LYS A 1 317 ? -20.010 12.453 10.685 1.00 95.94 317 LYS A C 1
ATOM 2476 O O . LYS A 1 317 ? -21.058 12.327 11.309 1.00 95.94 317 LYS A O 1
ATOM 2481 N N . TRP A 1 318 ? -19.572 11.533 9.825 1.00 97.25 318 TRP A N 1
ATOM 2482 C CA . TRP A 1 318 ? -20.339 10.336 9.469 1.00 97.25 318 TRP A CA 1
ATOM 2483 C C . TRP A 1 318 ? -19.585 9.033 9.718 1.00 97.25 318 TRP A C 1
ATOM 2485 O O . TRP A 1 318 ? -18.380 8.951 9.479 1.00 97.25 318 TRP A O 1
ATOM 2495 N N . VAL A 1 319 ? -20.333 8.011 10.129 1.00 97.62 319 VAL A N 1
ATOM 2496 C CA . VAL A 1 319 ? -19.884 6.625 10.299 1.00 97.62 319 VAL A CA 1
ATOM 2497 C C . VAL A 1 319 ? -20.846 5.706 9.558 1.00 97.62 319 VAL A C 1
ATOM 2499 O O . VAL A 1 319 ? -22.056 5.901 9.627 1.00 97.62 319 VAL A O 1
ATOM 2502 N N . PHE A 1 320 ? -20.312 4.715 8.857 1.00 97.50 320 PHE A N 1
ATOM 2503 C CA . PHE A 1 320 ? -21.077 3.602 8.306 1.00 97.50 320 PHE A CA 1
ATOM 2504 C C . PHE A 1 320 ? -20.792 2.357 9.140 1.00 97.50 320 PHE A C 1
ATOM 2506 O O . PHE A 1 320 ? -19.626 2.077 9.403 1.00 97.50 320 PHE A O 1
ATOM 2513 N N . ALA A 1 321 ? -21.823 1.648 9.585 1.00 98.12 321 ALA A N 1
ATOM 2514 C CA . ALA A 1 321 ? -21.666 0.525 10.503 1.00 98.12 321 ALA A CA 1
ATOM 2515 C C . ALA A 1 321 ? -22.572 -0.648 10.128 1.00 98.12 321 ALA A C 1
ATOM 2517 O O . ALA A 1 321 ? -23.753 -0.452 9.827 1.00 98.12 321 ALA A O 1
ATOM 2518 N N . TYR A 1 322 ? -22.014 -1.854 10.188 1.00 98.12 322 TYR A N 1
ATOM 2519 C CA . TYR A 1 322 ? -22.758 -3.111 10.170 1.00 98.12 322 TYR A CA 1
ATOM 2520 C C . TYR A 1 322 ? -23.332 -3.433 11.552 1.00 98.12 322 TYR A C 1
ATOM 2522 O O . TYR A 1 322 ? -22.665 -3.231 12.567 1.00 98.12 322 TYR A O 1
ATOM 2530 N N . PHE A 1 323 ? -24.549 -3.97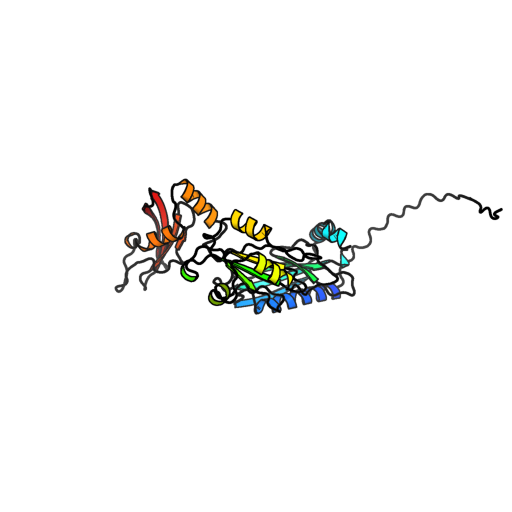1 11.593 1.00 98.56 323 PHE A N 1
ATOM 2531 C CA . PHE A 1 323 ? -25.164 -4.489 12.814 1.00 98.56 323 PHE A CA 1
ATOM 2532 C C . PHE A 1 323 ? -25.855 -5.831 12.554 1.00 98.56 323 PHE A C 1
ATOM 2534 O O . PHE A 1 323 ? -26.320 -6.094 11.443 1.00 98.56 323 PHE A O 1
ATOM 2541 N N . GLU A 1 324 ? -25.971 -6.668 13.586 1.00 98.12 324 GLU A N 1
ATOM 2542 C CA . GLU A 1 324 ? -26.701 -7.939 13.510 1.00 98.12 324 GLU A CA 1
ATOM 2543 C C . GLU A 1 324 ? -27.193 -8.426 14.877 1.00 98.12 324 GLU A C 1
ATOM 2545 O O . GLU A 1 324 ? -26.827 -7.869 15.909 1.00 98.12 324 GLU A O 1
ATOM 2550 N N . ASP A 1 325 ? -27.999 -9.490 14.878 1.00 97.94 325 ASP A N 1
ATOM 2551 C CA . ASP A 1 325 ? -28.413 -10.228 16.081 1.00 97.94 325 ASP A CA 1
ATOM 2552 C C . ASP A 1 325 ? -28.091 -11.738 16.036 1.00 97.94 325 ASP A C 1
ATOM 2554 O O . ASP A 1 325 ? -28.551 -12.511 16.885 1.00 97.94 325 ASP A O 1
ATOM 2558 N N . GLY A 1 326 ? -27.331 -12.158 15.018 1.00 96.81 326 GLY A N 1
ATOM 2559 C CA . GLY A 1 326 ? -27.013 -13.552 14.696 1.00 96.81 326 GLY A CA 1
ATOM 2560 C C . GLY A 1 326 ? -28.005 -14.253 13.752 1.00 96.81 326 GLY A C 1
ATOM 2561 O O . GLY A 1 326 ? -27.730 -15.372 13.319 1.00 96.81 326 GLY A O 1
ATOM 2562 N N . HIS A 1 327 ? -29.134 -13.627 13.406 1.00 96.62 327 HIS A N 1
ATOM 2563 C CA . HIS A 1 327 ? -30.134 -14.165 12.471 1.00 96.62 327 HIS A CA 1
ATOM 2564 C C . HIS A 1 327 ? -30.460 -13.201 11.332 1.00 96.62 327 HIS A C 1
ATOM 2566 O O . HIS A 1 327 ? -30.594 -13.627 10.185 1.00 96.62 327 HIS A O 1
ATOM 2572 N N . ILE A 1 328 ? -30.607 -11.920 11.652 1.00 97.56 328 ILE A N 1
ATOM 2573 C CA . ILE A 1 328 ? -30.781 -10.833 10.699 1.00 97.56 328 ILE A CA 1
ATOM 2574 C C . ILE A 1 328 ? -29.673 -9.806 10.901 1.00 97.56 328 ILE A C 1
ATOM 2576 O O . ILE A 1 328 ? -29.118 -9.648 11.990 1.00 97.56 328 ILE A O 1
ATOM 2580 N N . SER A 1 329 ? -29.344 -9.116 9.819 1.00 98.12 329 SER A N 1
ATOM 2581 C CA . SER A 1 329 ? -28.296 -8.112 9.813 1.00 98.12 329 SER A CA 1
ATOM 2582 C C . SER A 1 329 ? -28.629 -6.972 8.879 1.00 98.12 329 SER A C 1
ATOM 2584 O O . SER A 1 329 ? -29.556 -7.062 8.072 1.00 98.12 329 SER A O 1
ATOM 2586 N N . GLY A 1 330 ? -27.879 -5.890 8.997 1.00 98.19 330 GLY A N 1
ATOM 2587 C CA . GLY A 1 330 ? -28.098 -4.699 8.211 1.00 98.19 330 GLY A CA 1
ATOM 2588 C C . GLY A 1 330 ? -26.950 -3.719 8.324 1.00 98.19 330 GLY A C 1
ATOM 2589 O O . GLY A 1 330 ? -25.912 -3.991 8.929 1.00 98.19 330 GLY A O 1
ATOM 2590 N N . TYR A 1 331 ? -27.160 -2.558 7.724 1.00 98.44 331 TYR A N 1
ATOM 2591 C CA . TYR A 1 331 ? -26.201 -1.470 7.752 1.00 98.44 331 TYR A CA 1
ATOM 2592 C C . TYR A 1 331 ? -26.885 -0.169 8.123 1.00 98.44 331 TYR A C 1
ATOM 2594 O O . TYR A 1 331 ? -28.066 0.045 7.838 1.00 98.44 331 TYR A O 1
ATOM 2602 N N . MET A 1 332 ? -26.118 0.727 8.728 1.00 98.19 332 MET A N 1
ATOM 2603 C CA . MET A 1 332 ? -26.570 2.069 9.046 1.00 98.19 332 MET A CA 1
ATOM 2604 C C . MET A 1 332 ? -25.527 3.126 8.723 1.00 98.19 332 MET A C 1
ATOM 2606 O O . MET A 1 332 ? -24.320 2.914 8.838 1.00 98.19 332 MET A O 1
ATOM 2610 N N . LEU A 1 333 ? -26.028 4.296 8.343 1.00 98.56 333 LEU A N 1
ATOM 2611 C CA . LEU A 1 333 ? -25.271 5.531 8.271 1.00 98.56 333 LEU A CA 1
ATOM 2612 C C . LEU A 1 333 ? -25.646 6.381 9.483 1.00 98.56 333 LEU A C 1
ATOM 2614 O O . LEU A 1 333 ? -26.808 6.757 9.656 1.00 98.56 333 LEU A O 1
ATOM 2618 N N . LEU A 1 334 ? -24.658 6.718 10.304 1.00 98.62 334 LEU A N 1
ATOM 2619 C CA . LEU A 1 334 ? -24.828 7.575 11.468 1.00 98.62 334 LEU A CA 1
ATOM 2620 C C . LEU A 1 334 ? -24.104 8.903 11.275 1.00 98.62 334 LEU A C 1
ATOM 2622 O O . LEU A 1 334 ? -23.031 8.979 10.680 1.00 98.62 334 LEU A O 1
ATOM 2626 N N . GLU A 1 335 ? -24.680 9.957 11.837 1.00 98.31 335 GLU A N 1
ATOM 2627 C CA . GLU A 1 335 ? -23.992 11.208 12.114 1.00 98.31 335 GLU A CA 1
ATOM 2628 C C . GLU A 1 335 ? -23.541 11.221 13.573 1.00 98.31 335 GLU A C 1
ATOM 2630 O O . GLU A 1 335 ? -24.306 10.839 14.458 1.00 98.31 335 GLU A O 1
ATOM 2635 N N . TYR A 1 336 ? -22.326 11.703 13.825 1.00 96.69 336 TYR A N 1
ATOM 2636 C CA . TYR A 1 336 ? -21.814 11.898 15.175 1.00 96.69 336 TYR A CA 1
ATOM 2637 C C . TYR A 1 336 ? -21.326 13.329 15.400 1.00 96.69 336 TYR A C 1
ATOM 2639 O O . TYR A 1 336 ? -20.896 14.032 14.482 1.00 96.69 336 TYR A O 1
ATOM 2647 N N . THR A 1 337 ? -21.419 13.780 16.648 1.00 95.50 337 THR A N 1
ATOM 2648 C CA . THR A 1 337 ? -20.878 15.060 17.119 1.00 95.50 337 THR A CA 1
ATOM 2649 C C . THR A 1 337 ? -20.069 14.823 18.385 1.00 95.50 337 THR A C 1
ATOM 2651 O O . THR A 1 337 ? -20.487 14.043 19.233 1.00 95.50 337 THR A O 1
ATOM 2654 N N . ILE A 1 338 ? -18.937 15.513 18.526 1.00 92.06 338 ILE A N 1
ATOM 2655 C CA . ILE A 1 338 ? -18.092 15.448 19.723 1.00 92.06 338 ILE A CA 1
ATOM 2656 C C . ILE A 1 338 ? -18.201 16.754 20.499 1.00 92.06 338 ILE A C 1
ATOM 2658 O O . ILE A 1 338 ? -18.005 17.829 19.932 1.00 92.06 338 ILE A O 1
ATOM 2662 N N . ASN A 1 339 ? -18.470 16.648 21.799 1.00 86.75 339 ASN A N 1
ATOM 2663 C CA . ASN A 1 339 ? -18.490 17.760 22.741 1.00 86.75 339 ASN A CA 1
ATOM 2664 C C . ASN A 1 339 ? -17.728 17.362 24.011 1.00 86.75 339 ASN A C 1
ATOM 2666 O O . ASN A 1 339 ? -18.212 16.526 24.767 1.00 86.75 339 ASN A O 1
ATOM 2670 N N . ASN A 1 340 ? -16.570 17.980 24.276 1.00 81.69 340 ASN A N 1
ATOM 2671 C CA . ASN A 1 340 ? -15.745 17.703 25.467 1.00 81.69 340 ASN A CA 1
ATOM 2672 C C . ASN A 1 340 ? -15.527 16.193 25.703 1.00 81.69 340 ASN A C 1
ATOM 2674 O O . ASN A 1 340 ? -15.850 15.683 26.773 1.00 81.69 340 ASN A O 1
ATOM 2678 N N . ASP A 1 341 ? -15.052 15.489 24.673 1.00 79.06 341 ASP A N 1
ATOM 2679 C CA . ASP A 1 341 ? -14.814 14.034 24.653 1.00 79.06 341 ASP A CA 1
ATOM 2680 C C . ASP A 1 341 ? -16.062 13.136 24.782 1.00 79.06 341 ASP A C 1
ATOM 2682 O O . ASP A 1 341 ? -15.942 11.918 24.722 1.00 79.06 341 ASP A O 1
ATOM 2686 N N . SER A 1 342 ? -17.271 13.701 24.877 1.00 88.94 342 SER A N 1
ATOM 2687 C CA . SER A 1 342 ? -18.520 12.944 24.738 1.00 88.94 342 SER A CA 1
ATOM 2688 C C . SER A 1 342 ? -18.960 12.905 23.278 1.00 88.94 342 SER A C 1
ATOM 2690 O O . SER A 1 342 ? -19.013 13.945 22.612 1.00 88.94 342 SER A O 1
ATOM 2692 N N . ILE A 1 343 ? -19.298 11.711 22.792 1.00 94.81 343 ILE A N 1
ATOM 2693 C CA . ILE A 1 343 ? -19.835 11.495 21.452 1.00 94.81 343 ILE A CA 1
ATOM 2694 C C . ILE A 1 343 ? -21.363 11.418 21.538 1.00 94.81 343 ILE A C 1
ATOM 2696 O O . ILE A 1 343 ? -21.942 10.872 22.473 1.00 94.81 343 ILE A O 1
ATOM 2700 N N . SER A 1 344 ? -22.043 12.047 20.587 1.00 96.44 344 SER A N 1
ATOM 2701 C CA . SER A 1 344 ? -23.494 11.966 20.429 1.00 96.44 344 SER A CA 1
ATOM 2702 C C . SER A 1 344 ? -23.823 11.485 19.030 1.00 96.44 344 SER A C 1
ATOM 2704 O O . SER A 1 344 ? -23.289 12.025 18.060 1.00 96.44 344 SER A O 1
ATOM 2706 N N . TRP A 1 345 ? -24.736 10.523 18.938 1.00 98.25 345 TRP A N 1
ATOM 2707 C CA . TRP A 1 345 ? -25.093 9.842 17.700 1.00 98.25 345 TRP A CA 1
ATOM 2708 C C . TRP A 1 345 ? -26.479 10.237 17.200 1.00 98.25 345 TRP A C 1
ATOM 2710 O O . TRP A 1 345 ? -27.397 10.510 17.976 1.00 98.25 345 TRP A O 1
ATOM 2720 N N . ARG A 1 346 ? -26.644 10.234 15.879 1.00 98.44 346 ARG A N 1
ATOM 2721 C CA . ARG A 1 346 ? -27.936 10.338 15.208 1.00 98.44 346 ARG A CA 1
ATOM 2722 C C . ARG A 1 346 ? -27.961 9.396 14.014 1.00 98.44 346 ARG A C 1
ATOM 2724 O O . ARG A 1 346 ? -27.160 9.553 13.096 1.00 98.44 346 ARG A O 1
ATOM 2731 N N . VAL A 1 347 ? -28.917 8.474 13.993 1.00 98.44 347 VAL A N 1
ATOM 2732 C CA . VAL A 1 347 ? -29.169 7.622 12.825 1.00 98.44 347 VAL A CA 1
ATOM 2733 C C . VAL A 1 347 ? -29.649 8.499 11.668 1.00 98.44 347 VAL A C 1
ATOM 2735 O O . VAL A 1 347 ? -30.569 9.302 11.833 1.00 98.44 347 VAL A O 1
ATOM 2738 N N . ILE A 1 348 ? -28.985 8.390 10.519 1.00 98.50 348 ILE A N 1
ATOM 2739 C CA . ILE A 1 348 ? -29.367 9.084 9.284 1.00 98.50 348 ILE A CA 1
ATOM 2740 C C . ILE A 1 348 ? -30.173 8.152 8.391 1.00 98.50 348 ILE A C 1
ATOM 2742 O O . ILE A 1 348 ? -31.207 8.562 7.876 1.00 98.50 348 ILE A O 1
ATOM 2746 N N . GLU A 1 349 ? -29.691 6.923 8.223 1.00 98.38 349 GLU A N 1
ATOM 2747 C CA . GLU A 1 349 ? -30.332 5.892 7.413 1.00 98.38 349 GLU A CA 1
ATOM 2748 C C . GLU A 1 349 ? -29.972 4.508 7.954 1.00 98.38 349 GLU A C 1
ATOM 2750 O O . GLU A 1 349 ? -28.879 4.325 8.502 1.00 98.38 349 GLU A O 1
ATOM 2755 N N . SER A 1 350 ? -30.863 3.537 7.778 1.00 98.06 350 SER A N 1
ATOM 2756 C CA . SER A 1 350 ? -30.602 2.135 8.098 1.00 98.06 350 SER A CA 1
ATOM 2757 C C . SER A 1 350 ? -31.450 1.198 7.243 1.00 98.06 350 SER A C 1
ATOM 2759 O O . SER A 1 350 ? -32.578 1.533 6.891 1.00 98.06 350 SER A O 1
ATOM 2761 N N . TYR A 1 351 ? -30.939 0.004 6.953 1.00 98.12 351 TYR A N 1
ATOM 2762 C CA . TYR A 1 351 ? -31.699 -1.044 6.268 1.00 98.12 351 TYR A CA 1
ATOM 2763 C C . TYR A 1 351 ? -31.265 -2.439 6.726 1.00 98.12 351 TYR A C 1
ATOM 2765 O O . TYR A 1 351 ? -30.121 -2.623 7.148 1.00 98.12 351 TYR A O 1
ATOM 2773 N N . LEU A 1 352 ? -32.171 -3.417 6.620 1.00 97.75 352 LEU A N 1
ATOM 2774 C CA . LEU A 1 352 ? -31.865 -4.837 6.792 1.00 97.75 352 LEU A CA 1
ATOM 2775 C C . LEU A 1 352 ? -31.432 -5.457 5.462 1.00 97.75 352 LEU A C 1
ATOM 2777 O O . LEU A 1 352 ? -31.934 -5.116 4.391 1.00 97.75 352 LEU A O 1
ATOM 2781 N N . ASN A 1 353 ? -30.508 -6.405 5.527 1.00 92.50 353 ASN A N 1
ATOM 2782 C CA . ASN A 1 353 ? -30.079 -7.166 4.368 1.00 92.50 353 ASN A CA 1
ATOM 2783 C C . ASN A 1 353 ? -31.231 -8.038 3.850 1.00 92.50 353 ASN A C 1
ATOM 2785 O O . ASN A 1 353 ? -31.764 -8.878 4.573 1.00 92.50 353 ASN A O 1
ATOM 2789 N N . GLY A 1 354 ? -31.570 -7.874 2.569 1.00 80.31 354 GLY A N 1
ATOM 2790 C CA . GLY A 1 354 ? -32.607 -8.664 1.899 1.00 80.31 354 GLY A CA 1
ATOM 2791 C C . GLY A 1 354 ? -34.009 -8.045 1.883 1.00 80.31 354 GLY A C 1
ATOM 2792 O O . GLY A 1 354 ? -34.933 -8.737 1.452 1.00 80.31 354 GLY A O 1
ATOM 2793 N N . GLU A 1 355 ? -34.163 -6.785 2.308 1.00 60.50 355 GLU A N 1
ATOM 2794 C CA . GLU A 1 355 ? -35.401 -5.993 2.166 1.00 60.50 355 GLU A CA 1
ATOM 2795 C C . GLU A 1 355 ? -35.424 -5.076 0.935 1.00 60.50 355 GLU A C 1
ATOM 2797 O O . GLU A 1 355 ? -34.351 -4.570 0.525 1.00 60.50 355 GLU A O 1
#

Organism: NCBI:txid1121395

Secondary structure (DSSP, 8-state):
--------------------------PPPHHHHHHHHHHHHHHHHHHTTSTTEEEEEEEEEEE---HHHHHHHHTSHHHHHTT--GGGEEEEEEEEEEEE-TTT--PPPEEEEEEEEEEE-SSTTSPPEEEEEESS--------SS-----EEEEEEEE--HHHHSS---EEEEE--SSSS--TT--HHHHT-TTTEES-HHHHHHHHHTSTTEEEEEEEESSTTSS-HHHHHHHHHT-----SS-------B---SS-HHHHHHHHHHHHHTT--S-HHHHHHHHHT-GGG--S--STT---B---GGGEEE-SSSEEEEEEE-SS-EEEEEEEEEEETTEEEEEEEEEEETT-

Foldseek 3Di:
DDDDDDDDDDDDDDDDPPPPPPPDQDDADPVLFVLQQVVVVVVVVVCCVAQQWPDKDFPDKGWDDDPVQLVVQCPDPLNVVLVDGPNFKIKMKTFMQTDGDCLQDVDDGDHGQIKIWIWGASDPVGGIATQDMDRPHDHGDNADRVDSDDQQEKEKEWEADCVLPVDGAIKIAMDRDPHSDDHSRDDVCNGPVPVRMDSDLVVVLVVQQVRPNNAEYEYEYDDPVSDDPVRVVVSVVSRDHPPPPHDYDYDYDDNDDAPVVALVVQVVVVVVLVDPDHPVLVLVVQQVCQVQDPDQAPPPFHKTQPDSVQWHDRHNFWIKGKIDRVPWIWIWIWTWDDDPNDIDIDTPDIDIPPD

pLDDT: mean 79.99, std 19.11, range [26.53, 98.62]

Sequence (355 aa):
MRVWLTLFLTLFLCAGCSNPQIGNTAVLSQADQDAAVEVVRQYLEGMKNDFGVISLEINSLQAVRNDQHIQTILSSEAAVTMGLTEEKIALVGAYLNAQYDGTKVPYNSGENQYIGFTLVRENTERPWIIASYGQGLGGVPLVDLENPYPEKSAELYVWKNKELTGNAHTYFTVFDNDTNRLNKNRPESEIYNLDAASDSIDSINLRLAGIPNLTCLAVYQMNTTDFTKDEIEDIVGKLILNTDHHCISLGLWEPDSLSSVNGSHIINSLKRKGFNGKLKDITDDLIQHPELIPYDGVLGGTMGFYFPEDIHVLTDKWVFAYFEDGHISGYMLLEYTINNDSISWRVIESYLNGE